Protein AF-A0A3D9KVJ5-F1 (afdb_monomer)

Mean predicted aligned error: 7.61 Å

Solvent-accessible surface area (backbone atoms only — not comparable to full-atom values): 10976 Å² total; per-residue (Å²): 135,59,71,65,32,54,51,33,49,53,52,45,52,52,28,52,53,48,38,63,70,38,53,53,66,67,55,46,45,51,54,27,62,47,35,59,92,56,42,34,63,69,54,30,61,40,62,42,102,84,66,54,34,56,41,64,58,49,71,74,57,56,78,69,59,50,43,63,36,58,59,45,44,59,66,45,65,78,34,44,92,45,43,56,69,70,51,48,50,47,49,51,45,53,50,48,53,53,50,47,49,53,51,48,47,51,59,23,47,79,68,72,60,37,60,38,68,84,76,36,68,69,52,59,60,54,44,59,77,80,43,54,70,68,58,48,52,52,40,71,68,40,64,57,37,29,50,49,54,46,50,53,52,51,51,49,52,44,50,50,47,48,44,63,72,75,40,71,100,81,80,87,87,56,66,70,61,47,50,56,50,51,52,52,51,55,52,52,56,57,59,65,72,73,108

Foldseek 3Di:
DDPLLLVLLVLLLVLLVQLVVLQDPLLCCCQFAAFQVQQALVNQQDQDPVRDRSLVVLVVDDLCSNVSSVVSCVVSVVSVVSYDPLLVLLSVLSSCLSSVSRNQQSVCSVVRNGGHSLPDPVNLVSCVVNDDPVLSCVLSPDRHRSVVSVNVVSSLSSVLVVCCVPPPPPDRDPDVVVVVVVVVVVVVVVVVVVD

Organism: NCBI:txid1122208

Structure (mmCIF, N/CA/C/O backbone):
data_AF-A0A3D9KVJ5-F1
#
_entry.id   AF-A0A3D9KVJ5-F1
#
loop_
_atom_site.group_PDB
_atom_site.id
_atom_site.type_symbol
_atom_site.label_atom_id
_atom_site.label_alt_id
_atom_site.label_comp_id
_atom_site.label_asym_id
_atom_site.label_entity_id
_atom_site.label_seq_id
_atom_site.pdbx_PDB_ins_code
_atom_site.Cartn_x
_atom_site.Cartn_y
_atom_site.Cartn_z
_atom_site.occupancy
_atom_site.B_iso_or_equiv
_atom_site.auth_seq_id
_atom_site.auth_comp_id
_atom_site.auth_asym_id
_atom_site.auth_atom_id
_atom_site.pdbx_PDB_model_num
ATOM 1 N N . MET A 1 1 ? 20.347 -3.454 -22.815 1.00 64.06 1 MET A N 1
ATOM 2 C CA . MET A 1 1 ? 19.604 -2.504 -21.954 1.00 64.06 1 MET A CA 1
ATOM 3 C C . MET A 1 1 ? 20.421 -1.221 -21.828 1.00 64.06 1 MET A C 1
ATOM 5 O O . MET A 1 1 ? 21.631 -1.334 -21.711 1.00 64.06 1 MET A O 1
ATOM 9 N N . SER A 1 2 ? 19.816 -0.027 -21.904 1.00 83.88 2 SER A N 1
ATOM 10 C CA . SER A 1 2 ? 20.554 1.235 -21.706 1.00 83.88 2 SER A CA 1
ATOM 11 C C . SER A 1 2 ? 20.808 1.496 -20.216 1.00 83.88 2 SER A C 1
ATOM 13 O O . SER A 1 2 ? 19.963 1.161 -19.388 1.00 83.88 2 SER A O 1
ATOM 15 N N . ALA A 1 3 ? 21.936 2.129 -19.874 1.00 91.19 3 ALA A N 1
ATOM 16 C CA . ALA A 1 3 ? 22.278 2.473 -18.487 1.00 91.19 3 ALA A CA 1
ATOM 17 C C . ALA A 1 3 ? 21.164 3.279 -17.786 1.00 91.19 3 ALA A C 1
ATOM 19 O O . ALA A 1 3 ? 20.797 2.967 -16.659 1.00 91.19 3 ALA A O 1
ATOM 20 N N . LYS A 1 4 ? 20.530 4.219 -18.507 1.00 93.50 4 LYS A N 1
ATOM 21 C CA . LYS A 1 4 ? 19.392 5.013 -18.006 1.00 93.50 4 LYS A CA 1
ATOM 22 C C . LYS A 1 4 ? 18.173 4.173 -17.614 1.00 93.50 4 LYS A C 1
ATOM 24 O O . LYS A 1 4 ? 17.451 4.538 -16.697 1.00 93.50 4 LYS A O 1
ATOM 29 N N . ARG A 1 5 ? 17.916 3.057 -18.308 1.00 94.00 5 ARG A N 1
ATOM 30 C CA . ARG A 1 5 ? 16.803 2.154 -17.968 1.00 94.00 5 ARG A CA 1
ATOM 31 C C . ARG A 1 5 ? 17.084 1.378 -16.689 1.00 94.00 5 ARG A C 1
ATOM 33 O O . ARG A 1 5 ? 16.178 1.226 -15.880 1.00 94.00 5 ARG A O 1
ATOM 40 N N . LEU A 1 6 ? 18.318 0.911 -16.505 1.00 94.38 6 LEU A N 1
ATOM 41 C CA . LEU A 1 6 ? 18.711 0.226 -15.275 1.00 94.38 6 LEU A CA 1
ATOM 42 C C . LEU A 1 6 ? 18.627 1.172 -14.071 1.00 94.38 6 LEU A C 1
ATOM 44 O O . LEU A 1 6 ? 18.008 0.824 -13.072 1.00 94.38 6 LEU A O 1
ATOM 48 N N . GLU A 1 7 ? 19.157 2.388 -14.213 1.00 95.31 7 GLU A N 1
ATOM 49 C CA . GLU A 1 7 ? 19.063 3.438 -13.195 1.00 95.31 7 GLU A CA 1
ATOM 50 C C . GLU A 1 7 ? 17.603 3.762 -12.850 1.00 95.31 7 GLU A C 1
ATOM 52 O O . GLU A 1 7 ? 17.236 3.801 -11.679 1.00 95.31 7 GLU A O 1
ATOM 57 N N . ALA A 1 8 ? 16.735 3.923 -13.855 1.00 96.88 8 ALA A N 1
ATOM 58 C CA . ALA A 1 8 ? 15.318 4.192 -13.627 1.00 96.88 8 ALA A CA 1
ATOM 59 C C . ALA A 1 8 ? 14.606 3.070 -12.856 1.00 96.88 8 ALA A C 1
ATOM 61 O O . ALA A 1 8 ? 13.786 3.344 -11.979 1.00 96.88 8 ALA A O 1
ATOM 62 N N . ILE A 1 9 ? 14.933 1.813 -13.161 1.00 96.81 9 ILE A N 1
ATOM 63 C CA . ILE A 1 9 ? 14.401 0.644 -12.454 1.00 96.81 9 ILE A CA 1
ATOM 64 C C . ILE A 1 9 ? 14.903 0.603 -11.004 1.00 96.81 9 ILE A C 1
ATOM 66 O O . ILE A 1 9 ? 14.117 0.356 -10.091 1.00 96.81 9 ILE A O 1
ATOM 70 N N . GLU A 1 10 ? 16.187 0.877 -10.778 1.00 96.38 10 GLU A N 1
ATOM 71 C CA . GLU A 1 10 ? 16.775 0.916 -9.438 1.00 96.38 10 GLU A CA 1
ATOM 72 C C . GLU A 1 10 ? 16.138 2.010 -8.570 1.00 96.38 10 GLU A C 1
ATOM 74 O O . GLU A 1 10 ? 15.776 1.761 -7.419 1.00 96.38 10 GLU A O 1
ATOM 79 N N . GLN A 1 11 ? 15.949 3.209 -9.130 1.00 97.69 11 GLN A N 1
ATOM 80 C CA . GLN A 1 11 ? 15.280 4.313 -8.440 1.00 97.69 11 GLN A CA 1
ATOM 81 C C . GLN A 1 11 ? 13.824 3.970 -8.113 1.00 97.69 11 GLN A C 1
ATOM 83 O O . GLN A 1 11 ? 13.369 4.247 -7.005 1.00 97.69 11 GLN A O 1
ATOM 88 N N . LEU A 1 12 ? 13.104 3.314 -9.031 1.00 98.12 12 LEU A N 1
ATOM 89 C CA . LEU A 1 12 ? 11.737 2.855 -8.777 1.00 98.12 12 LEU A CA 1
ATOM 90 C C . LEU A 1 12 ? 11.686 1.865 -7.612 1.00 98.12 12 LEU A C 1
ATOM 92 O O . LEU A 1 12 ? 10.845 2.015 -6.730 1.00 98.12 12 LEU A O 1
ATOM 96 N N . TRP A 1 13 ? 12.598 0.890 -7.565 1.00 98.06 13 TRP A N 1
ATOM 97 C CA . TRP A 1 13 ? 12.641 -0.061 -6.454 1.00 98.06 13 TRP A CA 1
ATOM 98 C C . TRP A 1 13 ? 12.956 0.623 -5.119 1.00 98.06 13 TRP A C 1
ATOM 100 O O . TRP A 1 13 ? 12.284 0.371 -4.120 1.00 98.06 13 TRP A O 1
ATOM 110 N N . LYS A 1 14 ? 13.916 1.556 -5.107 1.00 97.69 14 LYS A N 1
ATOM 111 C CA . LYS A 1 14 ? 14.201 2.392 -3.931 1.00 97.69 14 LYS A CA 1
ATOM 112 C C . LYS A 1 14 ? 12.959 3.157 -3.471 1.00 97.69 14 LYS A C 1
ATOM 114 O O . LYS A 1 14 ? 12.681 3.191 -2.276 1.00 97.69 14 LYS A O 1
ATOM 119 N N . ALA A 1 15 ? 12.183 3.715 -4.40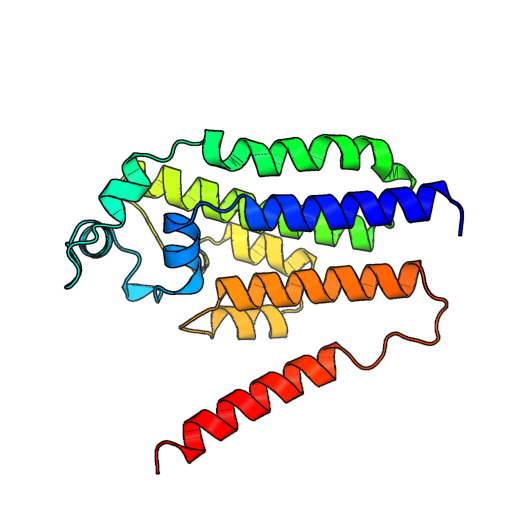1 1.00 97.88 15 ALA A N 1
ATOM 120 C CA . ALA A 1 15 ? 10.933 4.390 -4.072 1.00 97.88 15 ALA A CA 1
ATOM 121 C C . ALA A 1 15 ? 9.902 3.434 -3.447 1.00 97.88 15 ALA A C 1
ATOM 123 O O . ALA A 1 15 ? 9.255 3.825 -2.480 1.00 97.88 15 ALA A O 1
ATOM 124 N N . CYS A 1 16 ? 9.778 2.187 -3.922 1.00 97.94 16 CYS A N 1
ATOM 125 C CA . CYS A 1 16 ? 8.912 1.185 -3.282 1.00 97.94 16 CYS A CA 1
ATOM 126 C C . CYS A 1 16 ? 9.278 0.973 -1.807 1.00 97.94 16 CYS A C 1
ATOM 128 O O . CYS A 1 16 ? 8.399 1.010 -0.948 1.00 97.94 16 CYS A O 1
ATOM 130 N N . LEU A 1 17 ? 10.571 0.807 -1.507 1.00 96.94 17 LEU A N 1
ATOM 131 C CA . LEU A 1 17 ? 11.051 0.599 -0.137 1.00 96.94 17 LEU A CA 1
ATOM 132 C C . LEU A 1 17 ? 10.735 1.799 0.764 1.00 96.94 17 LEU A C 1
ATOM 134 O O . LEU A 1 17 ? 10.179 1.618 1.845 1.00 96.94 17 LEU A O 1
ATOM 138 N N . VAL A 1 18 ? 10.995 3.019 0.283 1.00 96.56 18 VAL A N 1
ATOM 139 C CA . VAL A 1 18 ? 10.671 4.254 1.019 1.00 96.56 18 VAL A CA 1
ATOM 140 C C . VAL A 1 18 ? 9.168 4.366 1.283 1.00 96.56 18 VAL A C 1
ATOM 142 O O . VAL A 1 18 ? 8.761 4.722 2.387 1.00 96.56 18 VAL A O 1
ATOM 145 N N . ILE A 1 19 ? 8.327 4.039 0.298 1.00 96.44 19 ILE A N 1
ATOM 146 C CA . ILE A 1 19 ? 6.868 4.069 0.458 1.00 96.44 19 ILE A CA 1
ATOM 147 C C . ILE A 1 19 ? 6.425 3.064 1.529 1.00 96.44 19 ILE A C 1
ATOM 149 O O . ILE A 1 19 ? 5.648 3.430 2.410 1.00 96.44 19 ILE A O 1
ATOM 153 N N . ARG A 1 20 ? 6.942 1.830 1.514 1.00 96.00 20 ARG A N 1
ATOM 154 C CA . ARG A 1 20 ? 6.635 0.820 2.540 1.00 96.00 20 ARG A CA 1
ATOM 155 C C . ARG A 1 20 ? 7.032 1.273 3.939 1.00 96.00 20 ARG A C 1
ATOM 157 O O . ARG A 1 20 ? 6.258 1.145 4.882 1.00 96.00 20 ARG A O 1
ATOM 164 N N . GLU A 1 21 ? 8.241 1.804 4.067 1.00 95.06 21 GLU A N 1
ATOM 165 C CA . GLU A 1 21 ? 8.811 2.247 5.342 1.00 95.06 21 GLU A CA 1
ATOM 166 C C . GLU A 1 21 ? 8.152 3.528 5.868 1.00 95.06 21 GLU A C 1
ATOM 168 O O . GLU A 1 21 ? 8.251 3.830 7.054 1.00 95.06 21 GLU A O 1
ATOM 173 N N . SER A 1 22 ? 7.429 4.257 5.014 1.00 94.69 22 SER A N 1
ATOM 174 C CA . SER A 1 22 ? 6.678 5.448 5.415 1.00 94.69 22 SER A CA 1
ATOM 175 C C . SER A 1 22 ? 5.357 5.154 6.132 1.00 94.69 22 SER A C 1
ATOM 177 O O . SER A 1 22 ? 4.743 6.085 6.651 1.00 94.69 22 SER A O 1
ATOM 179 N N . ILE A 1 23 ? 4.900 3.894 6.174 1.00 95.38 23 ILE A N 1
ATOM 180 C CA . ILE A 1 23 ? 3.655 3.527 6.860 1.00 95.38 23 ILE A CA 1
ATOM 181 C C . ILE A 1 23 ? 3.843 3.737 8.371 1.00 95.38 23 ILE A C 1
ATOM 183 O O . ILE A 1 23 ? 4.656 3.038 8.982 1.00 95.38 23 ILE A O 1
ATOM 187 N N . PRO A 1 24 ? 3.073 4.634 9.019 1.00 95.06 24 PRO A N 1
ATOM 188 C CA . PRO A 1 24 ? 3.202 4.850 10.454 1.00 95.06 24 PRO A CA 1
ATOM 189 C C . PRO A 1 24 ? 2.919 3.569 11.241 1.00 95.06 24 PRO A C 1
ATOM 191 O O . PRO A 1 24 ? 1.945 2.870 10.960 1.00 95.06 24 PRO A O 1
ATOM 194 N N . THR A 1 25 ? 3.719 3.286 12.270 1.00 93.12 25 THR A N 1
ATOM 195 C CA . THR A 1 25 ? 3.605 2.057 13.075 1.00 93.12 25 THR A CA 1
ATOM 196 C C . THR A 1 25 ? 2.181 1.756 13.568 1.00 93.12 25 THR A C 1
ATOM 198 O O . THR A 1 25 ? 1.749 0.616 13.390 1.00 93.12 25 THR A O 1
ATOM 201 N N . PRO A 1 26 ? 1.403 2.718 14.117 1.00 92.81 26 PRO A N 1
ATOM 202 C CA . PRO A 1 26 ? 0.029 2.442 14.549 1.00 92.81 26 PRO A CA 1
ATOM 203 C C . PRO A 1 26 ? -0.865 1.970 13.397 1.00 92.81 26 PRO A C 1
ATOM 205 O O . PRO A 1 26 ? -1.656 1.048 13.561 1.00 92.81 26 PRO A O 1
ATOM 208 N N . ILE A 1 27 ? -0.694 2.557 12.211 1.00 94.69 27 ILE A N 1
ATOM 209 C CA . ILE A 1 27 ? -1.453 2.199 11.011 1.00 94.69 27 ILE A CA 1
ATOM 210 C C . ILE A 1 27 ? -1.003 0.841 10.481 1.00 94.69 27 ILE A C 1
ATOM 212 O O . ILE A 1 27 ? -1.845 0.010 10.165 1.00 94.69 27 ILE A O 1
ATOM 216 N N . SER A 1 28 ? 0.305 0.579 10.443 1.00 94.38 28 SER A N 1
ATOM 217 C CA . SER A 1 28 ? 0.838 -0.733 10.063 1.00 94.38 28 SER A CA 1
ATOM 218 C C . SER A 1 28 ? 0.237 -1.842 10.929 1.00 94.38 28 SER A C 1
ATOM 220 O O . SER A 1 28 ? -0.259 -2.834 10.399 1.00 94.38 28 SER A O 1
ATOM 222 N N . MET A 1 29 ? 0.170 -1.646 12.250 1.00 91.69 29 MET A N 1
ATOM 223 C CA . MET A 1 29 ? -0.457 -2.606 13.165 1.00 91.69 29 MET A CA 1
ATOM 224 C C . MET A 1 29 ? -1.948 -2.808 12.870 1.00 91.69 29 MET A C 1
ATOM 226 O O . MET A 1 29 ? -2.407 -3.947 12.841 1.00 91.69 29 MET A O 1
ATOM 230 N N . ILE A 1 30 ? -2.697 -1.736 12.603 1.00 92.81 30 ILE A N 1
ATOM 231 C CA . ILE A 1 30 ? -4.126 -1.829 12.264 1.00 92.81 30 ILE A CA 1
ATOM 232 C C . ILE A 1 30 ? -4.340 -2.582 10.950 1.00 92.81 30 ILE A C 1
ATOM 234 O O . ILE A 1 30 ? -5.208 -3.442 10.879 1.00 92.81 30 ILE A O 1
ATOM 238 N N . LEU A 1 31 ? -3.550 -2.284 9.919 1.00 93.88 31 LEU A N 1
ATOM 239 C CA . LEU A 1 31 ? -3.722 -2.877 8.593 1.00 93.88 31 LEU A CA 1
ATOM 240 C C . LEU A 1 31 ? -3.258 -4.338 8.527 1.00 93.88 31 LEU A C 1
ATOM 242 O O . LEU A 1 31 ? -3.804 -5.120 7.751 1.00 93.88 31 LEU A O 1
ATOM 246 N N . THR A 1 32 ? -2.228 -4.705 9.295 1.00 92.00 32 THR A N 1
ATOM 247 C CA . THR A 1 32 ? -1.586 -6.026 9.191 1.00 92.00 32 THR A CA 1
ATOM 248 C C . THR A 1 32 ? -2.003 -6.995 10.292 1.00 92.00 32 THR A C 1
ATOM 250 O O . THR A 1 32 ? -2.151 -8.183 10.019 1.00 92.00 32 THR A O 1
ATOM 253 N N . ILE A 1 33 ? -2.204 -6.523 11.524 1.00 89.19 33 ILE A N 1
ATOM 254 C CA . ILE A 1 33 ? -2.407 -7.399 12.686 1.00 89.19 33 ILE A CA 1
ATOM 255 C C . ILE A 1 33 ? -3.883 -7.513 13.045 1.00 89.19 33 ILE A C 1
ATOM 257 O O . ILE A 1 33 ? -4.329 -8.609 13.381 1.00 89.19 33 ILE A O 1
ATOM 261 N N . LEU A 1 34 ? -4.632 -6.406 13.017 1.00 89.19 34 LEU A N 1
ATOM 262 C CA . LEU A 1 34 ? -6.025 -6.420 13.455 1.00 89.19 34 LEU A CA 1
ATOM 263 C C . LEU A 1 34 ? -6.920 -7.092 12.405 1.00 89.19 34 LEU A C 1
ATOM 265 O O . LEU A 1 34 ? -6.940 -6.647 11.256 1.00 89.19 34 LEU A O 1
ATOM 269 N N . PRO A 1 35 ? -7.696 -8.119 12.794 1.00 89.06 35 PRO A N 1
ATOM 270 C CA . PRO A 1 35 ? -8.784 -8.606 11.964 1.00 89.06 35 PRO A CA 1
ATOM 271 C C . PRO A 1 35 ? -9.809 -7.513 11.687 1.00 89.06 35 PRO A C 1
ATOM 273 O O . PRO A 1 35 ? -9.958 -6.558 12.456 1.00 89.06 35 PRO A O 1
ATOM 276 N N . GLU A 1 36 ? -10.550 -7.697 10.603 1.00 90.00 36 GLU A N 1
ATOM 277 C CA . GLU A 1 36 ? -11.550 -6.752 10.121 1.00 90.00 36 GLU A CA 1
ATOM 278 C C . GLU A 1 36 ? -12.562 -6.344 11.199 1.00 90.00 36 GLU A C 1
ATOM 280 O O . GLU A 1 36 ? -12.835 -5.154 11.366 1.00 90.00 36 GLU A O 1
ATOM 285 N N . GLU A 1 37 ? -13.056 -7.304 11.978 1.00 88.94 37 GLU A N 1
ATOM 286 C CA . GLU A 1 37 ? -14.046 -7.091 13.034 1.00 88.94 37 GLU A CA 1
ATOM 287 C C . GLU A 1 37 ? -13.546 -6.214 14.195 1.00 88.94 37 GLU A C 1
ATOM 289 O O . GLU A 1 37 ? -14.350 -5.645 14.935 1.00 88.94 37 GLU A O 1
ATOM 294 N N . TYR A 1 38 ? -12.226 -6.063 14.344 1.00 89.81 38 TYR A N 1
ATOM 295 C CA . TYR A 1 38 ? -11.609 -5.241 15.386 1.00 89.81 38 TYR A CA 1
ATOM 296 C C . TYR A 1 38 ? -11.242 -3.833 14.903 1.00 89.81 38 TYR A C 1
ATOM 298 O O . TYR A 1 38 ? -10.859 -2.988 15.713 1.00 89.81 38 TYR A O 1
ATOM 306 N N . VAL A 1 39 ? -11.377 -3.528 13.609 1.00 91.38 39 VAL A N 1
ATOM 307 C CA . VAL A 1 39 ? -11.140 -2.173 13.087 1.00 91.38 39 VAL A CA 1
ATOM 308 C C . VAL A 1 39 ? -12.405 -1.329 13.249 1.00 91.38 39 VAL A C 1
ATOM 310 O O . VAL A 1 39 ? -13.097 -1.005 12.288 1.00 91.38 39 VAL A O 1
ATOM 313 N N . THR A 1 40 ? -12.710 -0.984 14.502 1.00 92.38 40 THR A N 1
ATOM 314 C CA . THR A 1 40 ? -13.868 -0.170 14.901 1.00 92.38 40 THR A CA 1
ATOM 315 C C . THR A 1 40 ? -13.453 0.952 15.851 1.00 92.38 40 THR A C 1
ATOM 317 O O . THR A 1 40 ? -12.429 0.859 16.529 1.00 92.38 40 THR A O 1
ATOM 320 N N . MET A 1 41 ? -14.253 2.021 15.933 1.00 91.75 41 MET A N 1
ATOM 321 C CA . MET A 1 41 ? -13.972 3.134 16.852 1.00 91.75 41 MET A CA 1
ATOM 322 C C . MET A 1 41 ? -13.910 2.684 18.312 1.00 91.75 41 MET A C 1
ATOM 324 O O . MET A 1 41 ? -13.003 3.101 19.032 1.00 91.75 41 MET A O 1
ATOM 328 N N . ASP A 1 42 ? -14.831 1.821 18.737 1.00 89.94 42 ASP A N 1
ATOM 329 C CA . ASP A 1 42 ? -14.896 1.347 20.120 1.00 89.94 42 ASP A CA 1
ATOM 330 C C . ASP A 1 42 ? -13.646 0.549 20.486 1.00 89.94 42 ASP A C 1
ATOM 332 O O . ASP A 1 42 ? -13.015 0.811 21.511 1.00 89.94 42 ASP A O 1
ATOM 336 N N . TYR A 1 43 ? -13.233 -0.379 19.620 1.00 90.31 43 TYR A N 1
ATOM 337 C CA . TYR A 1 43 ? -12.045 -1.186 19.869 1.00 90.31 43 TYR A CA 1
ATOM 338 C C . TYR A 1 43 ? -10.770 -0.338 19.876 1.00 90.31 43 TYR A C 1
ATOM 340 O O . TYR A 1 43 ? -9.958 -0.457 20.790 1.00 90.31 43 TYR A O 1
ATOM 348 N N . LEU A 1 44 ? -10.597 0.558 18.896 1.00 90.75 44 LEU A N 1
ATOM 349 C CA . LEU A 1 44 ? -9.382 1.372 18.788 1.00 90.75 44 LEU A CA 1
ATOM 350 C C . LEU A 1 44 ? -9.220 2.369 19.945 1.00 90.75 44 LEU A C 1
ATOM 352 O O . LEU A 1 44 ? -8.086 2.708 20.290 1.00 90.75 44 LEU A O 1
ATOM 356 N N . ASN A 1 45 ? -10.323 2.821 20.549 1.00 90.50 45 ASN A N 1
ATOM 357 C CA . ASN A 1 45 ? -10.314 3.726 21.703 1.00 90.50 45 ASN A CA 1
ATOM 358 C C . ASN A 1 45 ? -10.346 3.008 23.057 1.00 90.50 45 ASN A C 1
ATOM 360 O O . ASN A 1 45 ? -10.204 3.657 24.093 1.00 90.50 45 ASN A O 1
ATOM 364 N N . THR A 1 46 ? -10.511 1.685 23.073 1.00 87.81 46 THR A N 1
ATOM 365 C CA . THR A 1 46 ? -10.457 0.906 24.309 1.00 87.81 46 THR A CA 1
ATOM 366 C C . THR A 1 46 ? -9.003 0.526 24.609 1.00 87.81 46 THR A C 1
ATOM 368 O O . THR A 1 46 ? -8.335 -0.055 23.749 1.00 87.81 46 THR A O 1
ATOM 371 N N . PRO A 1 47 ? -8.482 0.809 25.817 1.00 81.25 47 PRO A N 1
ATOM 372 C CA . PRO A 1 47 ? -7.145 0.374 26.198 1.00 81.25 47 PRO A CA 1
ATOM 373 C C . PRO A 1 47 ? -7.039 -1.150 26.126 1.00 81.25 47 PRO A C 1
ATOM 375 O O . PRO A 1 47 ? -7.833 -1.869 26.736 1.00 81.25 47 PRO A O 1
ATOM 378 N N . ASN A 1 48 ? -6.038 -1.663 25.412 1.00 75.31 48 ASN A N 1
ATOM 379 C CA . ASN A 1 48 ? -5.749 -3.095 25.447 1.00 75.31 48 ASN A CA 1
ATOM 380 C C . ASN A 1 48 ? -5.148 -3.502 26.818 1.00 75.31 48 ASN A C 1
ATOM 382 O O . ASN A 1 48 ? -4.798 -2.632 27.618 1.00 75.31 48 ASN A O 1
ATOM 386 N N . PRO A 1 49 ? -4.949 -4.803 27.118 1.00 72.25 49 PRO A N 1
ATOM 387 C CA . PRO A 1 49 ? -4.376 -5.246 28.399 1.00 72.25 49 PRO A CA 1
ATOM 388 C C . PRO A 1 49 ? -2.977 -4.691 28.729 1.00 72.25 49 PRO A C 1
ATOM 390 O O . PRO A 1 49 ? -2.527 -4.800 29.865 1.00 72.25 49 PRO A O 1
ATOM 393 N N . LYS A 1 50 ? -2.276 -4.107 27.749 1.00 63.78 50 LYS A N 1
ATOM 394 C CA . LYS A 1 50 ? -0.988 -3.416 27.923 1.00 63.78 50 LYS A CA 1
ATOM 395 C C . LYS A 1 50 ? -1.142 -1.893 28.061 1.00 63.78 50 LYS A C 1
ATOM 397 O O . LYS A 1 50 ? -0.140 -1.186 28.051 1.00 63.78 50 LYS A O 1
ATOM 402 N N . GLY A 1 51 ? -2.371 -1.388 28.157 1.00 61.88 51 GLY A N 1
ATOM 403 C CA . GLY A 1 51 ? -2.692 0.035 28.254 1.00 61.88 51 GLY A CA 1
ATOM 404 C C . GLY A 1 51 ? -2.476 0.823 26.959 1.00 61.88 51 GLY A C 1
ATOM 405 O O . GLY A 1 51 ? -2.448 2.049 27.004 1.00 61.88 51 GLY A O 1
ATOM 406 N N . ILE A 1 52 ? -2.292 0.153 25.814 1.00 70.94 52 ILE A N 1
ATOM 407 C CA . ILE A 1 52 ? -2.124 0.833 24.525 1.00 70.94 52 ILE A CA 1
ATOM 408 C C . ILE A 1 52 ? -3.507 1.148 23.962 1.00 70.94 52 ILE A C 1
ATOM 410 O O . ILE A 1 52 ? -4.319 0.247 23.750 1.00 70.94 52 ILE A O 1
ATOM 414 N N . GLU A 1 53 ? -3.730 2.426 23.680 1.00 81.38 53 GLU A N 1
ATOM 415 C CA . GLU A 1 53 ? -4.896 2.935 22.965 1.00 81.38 53 GLU A CA 1
ATOM 416 C C . GLU A 1 53 ? -4.452 3.339 21.557 1.00 81.38 53 GLU A C 1
ATOM 418 O O . GLU A 1 53 ? -3.864 4.406 21.362 1.00 81.38 53 GLU A O 1
ATOM 423 N N . PHE A 1 54 ? -4.713 2.484 20.564 1.00 85.19 54 PHE A N 1
ATOM 424 C CA . PHE A 1 54 ? -4.363 2.772 19.169 1.00 85.19 54 PHE A CA 1
ATOM 425 C C . PHE A 1 54 ? -4.952 4.105 18.700 1.00 85.19 54 PHE A C 1
ATOM 427 O O . PHE A 1 54 ? -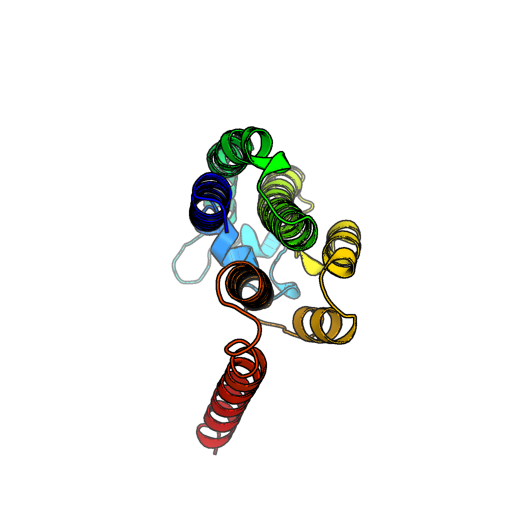4.287 4.849 17.985 1.00 85.19 54 PHE A O 1
ATOM 434 N N . GLY A 1 55 ? -6.155 4.442 19.166 1.00 86.31 55 GLY A N 1
ATOM 435 C CA . GLY A 1 55 ? -6.817 5.705 18.880 1.00 86.31 55 GLY A CA 1
ATOM 436 C C . GLY A 1 55 ? -6.027 6.939 19.329 1.00 86.31 55 GLY A C 1
ATOM 437 O O . GLY A 1 55 ? -5.932 7.920 18.585 1.00 86.31 55 GLY A O 1
ATOM 438 N N . LYS A 1 56 ? -5.368 6.890 20.496 1.00 89.12 56 LYS A N 1
ATOM 439 C CA . LYS A 1 56 ? -4.490 7.984 20.944 1.00 89.12 56 LYS A CA 1
ATOM 440 C C . LYS A 1 56 ? -3.294 8.153 20.019 1.00 89.12 56 LYS A C 1
ATOM 442 O O . LYS A 1 56 ? -2.951 9.282 19.689 1.00 89.12 56 LYS A O 1
ATOM 447 N N . GLU A 1 57 ? -2.675 7.067 19.568 1.00 91.12 57 GLU A N 1
ATOM 448 C CA . GLU A 1 57 ? -1.557 7.163 18.623 1.00 91.12 57 GLU A CA 1
ATOM 449 C C . GLU A 1 57 ? -2.012 7.636 17.237 1.00 91.12 57 GLU A C 1
ATOM 451 O O . GLU A 1 57 ? -1.350 8.482 16.643 1.00 91.12 57 GLU A O 1
ATOM 456 N N . LEU A 1 58 ? -3.170 7.174 16.755 1.00 91.00 58 LEU A N 1
ATOM 457 C CA . LEU A 1 58 ? -3.767 7.652 15.506 1.00 91.00 58 LEU A CA 1
ATOM 458 C C . LEU A 1 58 ? -4.072 9.151 15.543 1.00 91.00 58 LEU A C 1
ATOM 460 O O . LEU A 1 58 ? -3.799 9.838 14.568 1.00 91.00 58 LEU A O 1
ATOM 464 N N . SER A 1 59 ? -4.576 9.674 16.665 1.00 91.44 59 SER A N 1
ATOM 465 C CA . SER A 1 59 ? -4.889 11.106 16.810 1.00 91.44 59 SER A CA 1
ATOM 466 C C . SER A 1 59 ? -3.672 12.036 16.730 1.00 91.44 59 SER A C 1
ATOM 468 O O . SER A 1 59 ? -3.833 13.240 16.551 1.00 91.44 59 SER A O 1
ATOM 470 N N . LYS A 1 60 ? -2.453 11.494 16.862 1.00 93.06 60 LYS A N 1
ATOM 471 C CA . LYS A 1 60 ? -1.200 12.246 16.686 1.00 93.06 60 LYS A CA 1
ATOM 472 C C . LYS A 1 60 ? -0.752 12.300 15.228 1.00 93.06 60 LYS A C 1
ATOM 474 O O . LYS A 1 60 ? 0.150 13.070 14.906 1.00 93.06 60 LYS A O 1
ATOM 479 N N . LEU A 1 61 ? -1.315 11.447 14.375 1.00 93.69 61 LEU A N 1
ATOM 480 C CA . LEU A 1 61 ? -0.989 11.400 12.960 1.00 93.69 61 LEU A CA 1
ATOM 481 C C . LEU A 1 61 ? -1.837 12.425 12.222 1.00 93.69 61 LEU A C 1
ATOM 483 O O . LEU A 1 61 ? -3.041 12.519 12.431 1.00 93.69 61 LEU A O 1
ATOM 487 N N . ASP A 1 62 ? -1.202 13.157 11.317 1.00 91.06 62 ASP A N 1
ATOM 488 C CA . ASP A 1 62 ? -1.895 13.990 10.348 1.00 91.06 62 ASP A CA 1
ATOM 489 C C . ASP A 1 62 ? -1.711 13.422 8.936 1.00 91.06 62 ASP A C 1
ATOM 491 O O . ASP A 1 62 ? -0.904 12.518 8.684 1.00 91.06 62 ASP A O 1
ATOM 495 N N . ILE A 1 63 ? -2.434 13.997 7.979 1.00 84.88 63 ILE A N 1
ATOM 496 C CA . ILE A 1 63 ? -2.294 13.667 6.559 1.00 84.88 63 ILE A CA 1
ATOM 497 C C . ILE A 1 63 ? -0.853 13.807 6.039 1.00 84.88 63 ILE A C 1
ATOM 499 O O . ILE A 1 63 ? -0.464 13.115 5.103 1.00 84.88 63 ILE A O 1
ATOM 503 N N . ARG A 1 64 ? -0.014 14.660 6.635 1.00 88.38 64 ARG A N 1
ATOM 504 C CA . ARG A 1 64 ? 1.382 14.834 6.212 1.00 88.38 64 ARG A CA 1
ATOM 505 C C . ARG A 1 64 ? 2.227 13.608 6.538 1.00 88.38 64 ARG A C 1
ATOM 507 O O . ARG A 1 64 ? 3.307 13.485 5.962 1.00 88.38 64 ARG A O 1
ATOM 514 N N . SER A 1 65 ? 1.722 12.669 7.337 1.00 83.50 65 SER A N 1
ATOM 515 C CA . SER A 1 65 ? 2.323 11.345 7.529 1.00 83.50 65 SER A CA 1
ATOM 516 C C . SER A 1 65 ? 2.490 10.574 6.211 1.00 83.50 65 SER A C 1
ATOM 518 O O . SER A 1 65 ? 3.399 9.759 6.115 1.00 83.50 65 SER A O 1
ATOM 520 N N . VAL A 1 66 ? 1.691 10.857 5.164 1.00 87.00 66 VAL A N 1
ATOM 521 C CA . VAL A 1 66 ? 1.894 10.255 3.825 1.00 87.00 66 VAL A CA 1
ATO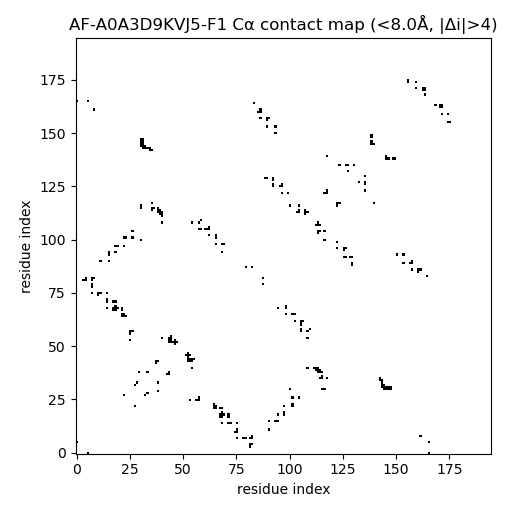M 522 C C . VAL A 1 66 ? 2.908 11.001 2.950 1.00 87.00 66 VAL A C 1
ATOM 524 O O . VAL A 1 66 ? 3.228 10.538 1.856 1.00 87.00 66 VAL A O 1
ATOM 527 N N . SER A 1 67 ? 3.428 12.152 3.388 1.00 89.19 67 SER A N 1
ATOM 528 C CA . SER A 1 67 ? 4.316 12.979 2.556 1.00 89.19 67 SER A CA 1
ATOM 529 C C . SER A 1 67 ? 5.570 12.236 2.094 1.00 89.19 67 SER A C 1
ATOM 531 O O . SER A 1 67 ? 5.876 12.342 0.911 1.00 89.19 67 SER A O 1
ATOM 533 N N . PRO A 1 68 ? 6.274 11.443 2.931 1.00 91.12 68 PRO A N 1
ATOM 534 C CA . PRO A 1 68 ? 7.454 10.712 2.469 1.00 91.12 68 PRO A CA 1
ATOM 535 C C . PRO A 1 68 ? 7.148 9.774 1.292 1.00 91.12 68 PRO A C 1
ATOM 537 O O . PRO A 1 68 ? 7.913 9.741 0.329 1.00 91.12 68 PRO A O 1
ATOM 540 N N . ALA A 1 69 ? 5.996 9.088 1.315 1.00 89.56 69 ALA A N 1
ATOM 541 C CA . ALA A 1 69 ? 5.546 8.262 0.196 1.00 89.56 69 ALA A CA 1
ATOM 542 C C . ALA A 1 69 ? 5.312 9.093 -1.072 1.00 89.56 69 ALA A C 1
ATOM 544 O O . ALA A 1 69 ? 5.753 8.710 -2.151 1.00 89.56 69 ALA A O 1
ATOM 545 N N . LEU A 1 70 ? 4.638 10.242 -0.954 1.00 91.12 70 LEU A N 1
ATOM 546 C CA . LEU A 1 70 ? 4.360 11.121 -2.093 1.00 91.12 70 LEU A CA 1
ATOM 547 C C . LEU A 1 70 ? 5.640 11.738 -2.670 1.00 91.12 70 LEU A C 1
ATOM 549 O O . LEU A 1 70 ? 5.811 11.771 -3.888 1.00 91.12 70 LEU A O 1
ATOM 553 N N . GLU A 1 71 ? 6.564 12.183 -1.821 1.00 94.06 71 GLU A N 1
ATOM 554 C CA . GLU A 1 71 ? 7.850 12.743 -2.241 1.00 94.06 71 GLU A CA 1
ATOM 555 C C . GLU A 1 71 ? 8.711 11.705 -2.971 1.00 94.06 71 GLU A C 1
ATOM 557 O O . GLU A 1 71 ? 9.321 12.032 -3.990 1.00 94.06 71 GLU A O 1
ATOM 562 N N . ALA A 1 72 ? 8.681 10.439 -2.538 1.00 93.31 72 ALA A N 1
ATOM 563 C CA . ALA A 1 72 ? 9.383 9.344 -3.208 1.00 93.31 72 ALA A CA 1
ATOM 564 C C . ALA A 1 72 ? 8.910 9.108 -4.656 1.00 93.31 72 ALA A C 1
ATOM 566 O O . ALA A 1 72 ? 9.655 8.552 -5.462 1.00 93.31 72 ALA A O 1
ATOM 567 N N . THR A 1 73 ? 7.700 9.553 -5.020 1.00 92.81 73 THR A N 1
ATOM 568 C CA . THR A 1 73 ? 7.172 9.401 -6.388 1.00 92.81 73 THR A CA 1
ATOM 569 C C . THR A 1 73 ? 7.711 10.436 -7.368 1.00 92.81 73 THR A C 1
ATOM 571 O O . THR A 1 73 ? 7.822 10.148 -8.560 1.00 92.81 73 THR A O 1
ATOM 574 N N . LYS A 1 74 ? 8.092 11.631 -6.896 1.00 94.44 74 LYS A N 1
ATOM 575 C CA . LYS A 1 74 ? 8.457 12.753 -7.776 1.00 94.44 74 LYS A CA 1
ATOM 576 C C . LYS A 1 74 ? 9.647 12.446 -8.695 1.00 94.44 74 LYS A C 1
ATOM 578 O O . LYS A 1 74 ? 9.540 12.745 -9.886 1.00 94.44 74 LYS A O 1
ATOM 583 N N . PRO A 1 75 ? 10.751 11.830 -8.222 1.00 94.94 75 PRO A N 1
ATOM 584 C CA . PRO A 1 75 ? 11.858 11.460 -9.104 1.00 94.94 75 PRO A CA 1
ATOM 585 C C . PRO A 1 75 ? 11.457 10.409 -10.148 1.00 94.94 75 PRO A C 1
ATOM 587 O O . PRO A 1 75 ? 11.957 10.427 -11.270 1.00 94.94 75 PRO A O 1
ATOM 590 N N . ILE A 1 76 ? 10.524 9.513 -9.811 1.00 97.38 76 ILE A N 1
ATOM 591 C CA . ILE A 1 76 ? 10.097 8.422 -10.697 1.00 97.38 76 ILE A CA 1
ATOM 592 C C . ILE A 1 76 ? 9.318 8.949 -11.899 1.00 97.38 76 ILE A C 1
ATOM 594 O O . ILE A 1 76 ? 9.501 8.454 -13.011 1.00 97.38 76 ILE A O 1
ATOM 598 N N . GLU A 1 77 ? 8.514 9.998 -11.716 1.00 96.19 77 GLU A N 1
ATOM 599 C CA . GLU A 1 77 ? 7.788 10.630 -12.823 1.00 96.19 77 GLU A CA 1
ATOM 600 C C . GLU A 1 77 ? 8.743 11.203 -13.886 1.00 96.19 77 GLU A C 1
ATOM 602 O O . GLU A 1 77 ? 8.480 11.096 -15.084 1.00 96.19 77 GLU A O 1
ATOM 607 N N . GLN A 1 78 ? 9.906 11.724 -13.477 1.00 96.38 78 GLN A N 1
ATOM 608 C CA . GLN A 1 78 ? 10.937 12.215 -14.405 1.00 96.38 78 GLN A CA 1
ATOM 609 C C . GLN A 1 78 ? 11.620 11.078 -15.180 1.00 96.38 78 GLN A C 1
ATOM 611 O O . GLN A 1 78 ? 12.107 11.272 -16.295 1.00 96.38 78 GLN A O 1
ATOM 616 N N . LEU A 1 79 ? 11.636 9.877 -14.603 1.00 97.19 79 LEU A N 1
ATOM 617 C CA . LEU A 1 79 ? 12.249 8.681 -15.176 1.00 97.19 79 LEU A CA 1
ATOM 618 C C . LEU A 1 79 ? 11.253 7.839 -15.986 1.00 97.19 79 LEU A C 1
ATOM 620 O O . LEU A 1 79 ? 11.656 6.856 -16.611 1.00 97.19 79 LEU A O 1
ATOM 624 N N . ARG A 1 80 ? 9.973 8.242 -16.046 1.00 95.81 80 ARG A N 1
ATOM 625 C CA . ARG A 1 80 ? 8.886 7.512 -16.717 1.00 95.81 80 ARG A CA 1
ATOM 626 C C . ARG A 1 80 ? 9.221 7.004 -18.127 1.00 95.81 80 ARG A C 1
ATOM 628 O O . ARG A 1 80 ? 8.868 5.851 -18.393 1.00 95.81 80 ARG A O 1
ATOM 635 N N . PRO A 1 81 ? 9.898 7.768 -19.015 1.00 97.06 81 PRO A N 1
ATOM 636 C 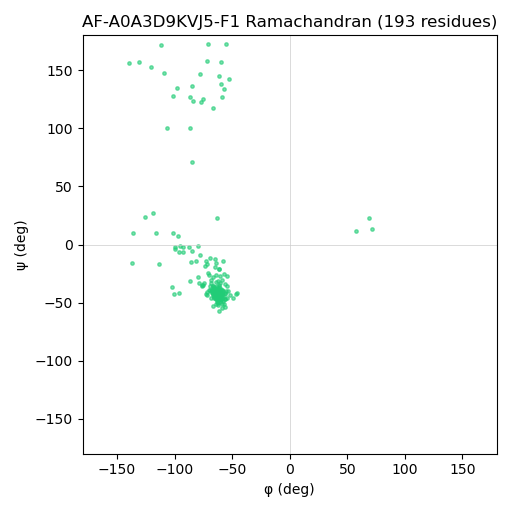CA . PRO A 1 81 ? 10.244 7.296 -20.361 1.00 97.06 81 PRO A CA 1
ATOM 637 C C . PRO A 1 81 ? 11.167 6.070 -20.388 1.00 97.06 81 PRO A C 1
ATOM 639 O O . PRO A 1 81 ? 11.231 5.366 -21.393 1.00 97.06 81 PRO A O 1
ATOM 642 N N . PHE A 1 82 ? 11.896 5.817 -19.300 1.00 97.06 82 PHE A N 1
ATOM 643 C CA . PHE A 1 82 ? 12.843 4.711 -19.182 1.00 97.06 82 PHE A CA 1
ATOM 644 C C . PHE A 1 82 ? 12.267 3.510 -18.423 1.00 97.06 82 PHE A C 1
ATOM 646 O O . PHE A 1 82 ? 12.927 2.474 -18.343 1.00 97.06 82 PHE A O 1
ATOM 653 N N . ILE A 1 83 ? 11.045 3.623 -17.895 1.00 96.75 83 ILE A N 1
ATOM 654 C CA . ILE A 1 83 ? 10.395 2.588 -17.089 1.00 96.75 83 ILE A CA 1
ATOM 655 C C . ILE A 1 83 ? 9.383 1.827 -17.963 1.00 96.75 83 ILE A C 1
ATOM 657 O O . ILE A 1 83 ? 8.525 2.454 -18.592 1.00 96.75 83 ILE A O 1
ATOM 661 N N . PRO A 1 84 ? 9.437 0.483 -18.007 1.00 96.06 84 PRO A N 1
ATOM 662 C CA . PRO A 1 84 ? 8.421 -0.337 -18.666 1.00 96.06 84 PRO A CA 1
ATOM 663 C C . PRO A 1 84 ? 7.007 -0.012 -18.174 1.00 96.06 84 PRO A C 1
ATOM 665 O O . PRO A 1 84 ? 6.796 0.276 -16.997 1.00 96.06 84 PRO A O 1
ATOM 668 N N . THR A 1 85 ? 6.021 -0.039 -19.071 1.00 96.44 85 THR A N 1
ATOM 669 C CA . THR A 1 85 ? 4.643 0.325 -18.712 1.00 96.44 85 THR A CA 1
ATOM 670 C C . THR A 1 85 ? 4.042 -0.611 -17.671 1.00 96.44 85 THR A C 1
ATOM 672 O O . THR A 1 85 ? 3.407 -0.124 -16.746 1.00 96.44 85 THR A O 1
ATOM 675 N N . ASP A 1 86 ? 4.277 -1.918 -17.774 1.00 96.75 86 ASP A N 1
ATOM 676 C CA . ASP A 1 86 ? 3.817 -2.903 -16.792 1.00 96.75 86 ASP A CA 1
ATOM 677 C C . ASP A 1 86 ? 4.431 -2.655 -15.405 1.00 96.75 86 ASP A C 1
ATOM 679 O O . ASP A 1 86 ? 3.704 -2.613 -14.411 1.00 96.75 86 ASP A O 1
ATOM 683 N N . LEU A 1 87 ? 5.741 -2.389 -15.347 1.00 97.62 87 LEU A N 1
ATOM 684 C CA . LEU A 1 87 ? 6.436 -2.052 -14.102 1.00 97.62 87 LEU A CA 1
ATOM 685 C C . LEU A 1 87 ? 5.889 -0.769 -13.469 1.00 97.62 87 LEU A C 1
ATOM 687 O O . LEU A 1 87 ? 5.644 -0.715 -12.266 1.00 97.62 87 LEU A O 1
ATOM 691 N N . TYR A 1 88 ? 5.682 0.268 -14.280 1.00 98.12 88 TYR A N 1
ATOM 692 C CA . TYR A 1 88 ? 5.152 1.534 -13.789 1.00 98.12 88 TYR A CA 1
ATOM 693 C C . TYR A 1 88 ? 3.709 1.392 -13.288 1.00 98.12 88 TYR A C 1
ATOM 695 O O . TYR A 1 88 ? 3.371 1.959 -12.253 1.00 98.12 88 TYR A O 1
ATOM 703 N N . THR A 1 89 ? 2.865 0.605 -13.962 1.00 98.00 89 THR A N 1
ATOM 704 C CA . THR A 1 89 ? 1.501 0.322 -13.492 1.00 98.00 89 THR A CA 1
ATOM 705 C C . THR A 1 89 ? 1.520 -0.391 -12.140 1.00 98.00 89 THR A C 1
ATOM 707 O O . THR A 1 89 ? 0.836 0.052 -11.222 1.00 98.00 89 THR A O 1
ATOM 710 N N . LEU A 1 90 ? 2.354 -1.428 -11.976 1.00 98.38 90 LEU A N 1
ATOM 711 C CA . LEU A 1 90 ? 2.542 -2.108 -10.687 1.00 98.38 90 LEU A CA 1
ATOM 712 C C . LEU A 1 90 ? 2.968 -1.127 -9.588 1.00 98.38 90 LEU A C 1
ATOM 714 O O . LEU A 1 90 ? 2.369 -1.104 -8.515 1.00 98.38 90 LEU A O 1
ATOM 718 N N . TYR A 1 91 ? 3.950 -0.273 -9.880 1.00 98.12 91 TYR A N 1
ATOM 719 C CA . TYR A 1 91 ? 4.436 0.754 -8.961 1.00 98.12 91 TYR A CA 1
ATOM 720 C C . TYR A 1 91 ? 3.356 1.769 -8.555 1.00 98.12 91 TYR A C 1
ATOM 722 O O . TYR A 1 91 ? 3.215 2.093 -7.371 1.00 98.12 91 TYR A O 1
ATOM 730 N N . LYS A 1 92 ? 2.562 2.275 -9.507 1.00 97.75 92 LYS A N 1
ATOM 731 C CA . LYS A 1 92 ? 1.490 3.237 -9.207 1.00 97.75 92 LYS A CA 1
ATOM 732 C C . LYS A 1 92 ? 0.368 2.598 -8.404 1.00 97.75 92 LYS A C 1
ATOM 734 O O . LYS A 1 92 ? -0.115 3.236 -7.471 1.00 97.75 92 LYS A O 1
ATOM 739 N N . THR A 1 93 ? 0.005 1.352 -8.702 1.00 98.06 93 THR A N 1
ATOM 740 C CA . THR A 1 93 ? -0.952 0.607 -7.878 1.00 98.06 93 THR A CA 1
ATOM 741 C C . THR A 1 93 ? -0.398 0.391 -6.472 1.00 98.06 93 THR A C 1
ATOM 743 O O . THR A 1 93 ? -1.103 0.673 -5.512 1.00 98.06 93 THR A O 1
ATOM 746 N N . TYR A 1 94 ? 0.872 -0.006 -6.329 1.00 97.94 94 TYR A N 1
ATOM 747 C CA . TYR A 1 94 ? 1.520 -0.214 -5.026 1.00 97.94 94 TYR A CA 1
ATOM 748 C C . TYR A 1 94 ? 1.491 1.056 -4.172 1.00 97.94 94 TYR A C 1
ATOM 750 O O . TYR A 1 94 ? 1.035 1.055 -3.029 1.00 97.94 94 TYR A O 1
ATOM 758 N N . THR A 1 95 ? 1.880 2.176 -4.783 1.00 96.94 95 THR A N 1
ATOM 759 C CA . THR A 1 95 ? 1.818 3.501 -4.160 1.00 96.94 95 THR A CA 1
ATOM 760 C C . THR A 1 95 ? 0.386 3.860 -3.763 1.00 96.94 95 THR A C 1
ATOM 762 O O . THR A 1 95 ? 0.149 4.301 -2.642 1.00 96.94 95 THR A O 1
ATOM 765 N N . GLY A 1 96 ? -0.579 3.669 -4.667 1.00 96.31 96 GLY A N 1
ATOM 766 C CA . GLY A 1 96 ? -1.984 4.003 -4.438 1.00 96.31 96 GLY A CA 1
ATOM 767 C C . GLY A 1 96 ? -2.619 3.189 -3.312 1.00 96.31 96 GLY A C 1
ATOM 768 O O . GLY A 1 96 ? -3.363 3.750 -2.512 1.00 96.31 96 GLY A O 1
ATOM 769 N N . VAL A 1 97 ? -2.281 1.902 -3.207 1.00 96.50 97 VAL A N 1
ATOM 770 C CA . VAL A 1 97 ? -2.728 1.019 -2.120 1.00 96.50 97 VAL A CA 1
ATOM 771 C C . VAL A 1 97 ? -2.213 1.527 -0.778 1.00 96.50 97 VAL A C 1
ATOM 773 O O . VAL A 1 97 ? -3.006 1.733 0.138 1.00 96.50 97 VAL A O 1
ATOM 776 N N . ILE A 1 98 ? -0.906 1.779 -0.664 1.00 96.38 98 ILE A N 1
ATOM 777 C CA . ILE A 1 98 ? -0.293 2.210 0.599 1.00 96.38 98 ILE A CA 1
ATOM 778 C C . ILE A 1 98 ? -0.790 3.599 1.003 1.00 96.38 98 ILE A C 1
ATOM 780 O O . ILE A 1 98 ? -1.309 3.773 2.106 1.00 96.38 98 ILE A O 1
ATOM 784 N N . VAL A 1 99 ? -0.688 4.583 0.105 1.00 95.62 99 VAL A N 1
ATOM 785 C CA . VAL A 1 99 ? -1.127 5.958 0.382 1.00 95.62 99 VAL A CA 1
ATOM 786 C C . VAL A 1 99 ? -2.623 5.990 0.678 1.00 95.62 99 VAL A C 1
ATOM 788 O O . VAL A 1 99 ? -3.035 6.637 1.638 1.00 95.62 99 VAL A O 1
ATOM 791 N N . GLY A 1 100 ? -3.432 5.266 -0.099 1.00 95.25 100 GLY A N 1
ATOM 792 C CA . GLY A 1 100 ? -4.876 5.181 0.090 1.00 95.25 100 GLY A CA 1
ATOM 793 C C . GLY A 1 100 ? -5.255 4.554 1.428 1.00 95.25 100 GLY A C 1
ATOM 794 O O . GLY A 1 100 ? -6.089 5.109 2.138 1.00 95.25 100 GLY A O 1
ATOM 795 N N . ALA A 1 101 ? -4.619 3.445 1.816 1.00 95.50 101 ALA A N 1
ATOM 796 C CA . ALA A 1 101 ? -4.882 2.787 3.094 1.00 95.50 101 ALA A CA 1
ATOM 797 C C . ALA A 1 101 ? -4.508 3.680 4.287 1.00 95.50 101 ALA A C 1
ATOM 799 O O . ALA A 1 101 ? -5.306 3.830 5.214 1.00 95.50 101 ALA A O 1
ATOM 800 N N . VAL A 1 102 ? -3.337 4.327 4.248 1.00 95.50 102 VAL A N 1
ATOM 801 C CA . VAL A 1 102 ? -2.887 5.245 5.307 1.00 95.50 102 VAL A CA 1
ATOM 802 C C . VAL A 1 102 ? -3.812 6.460 5.403 1.00 95.50 102 VAL A C 1
ATOM 804 O O . VAL A 1 102 ? -4.335 6.754 6.477 1.00 95.50 102 VAL A O 1
ATOM 807 N N . PHE A 1 103 ? -4.070 7.131 4.278 1.00 95.06 103 PHE A N 1
ATOM 808 C CA . PHE A 1 103 ? -4.943 8.303 4.217 1.00 95.06 103 PHE A CA 1
ATOM 809 C C . PHE A 1 103 ? -6.366 7.987 4.696 1.00 95.06 103 PHE A C 1
ATOM 811 O O . PHE A 1 103 ? -6.925 8.727 5.508 1.00 95.06 103 PHE A O 1
ATOM 818 N N . ASN A 1 104 ? -6.954 6.881 4.232 1.00 94.69 104 ASN A N 1
ATOM 819 C CA . ASN A 1 104 ? -8.303 6.484 4.631 1.00 94.69 104 ASN A CA 1
ATOM 820 C C . ASN A 1 104 ? -8.364 6.150 6.119 1.00 94.69 104 ASN A C 1
ATOM 822 O O . ASN A 1 104 ? -9.307 6.562 6.783 1.00 94.69 104 ASN A O 1
ATOM 826 N N . THR A 1 105 ? -7.356 5.459 6.658 1.00 95.12 105 THR A N 1
ATOM 827 C CA . THR A 1 105 ? -7.316 5.124 8.088 1.00 95.12 105 THR A CA 1
ATOM 828 C C . THR A 1 105 ? -7.319 6.390 8.943 1.00 95.12 105 THR A C 1
ATOM 830 O O . THR A 1 105 ? -8.155 6.511 9.834 1.00 95.12 105 THR A O 1
ATOM 833 N N . ILE A 1 106 ? -6.449 7.360 8.633 1.00 94.81 106 ILE A N 1
ATOM 834 C CA . ILE A 1 106 ? -6.365 8.638 9.362 1.00 94.81 106 ILE A CA 1
ATOM 835 C C . ILE A 1 106 ? -7.688 9.402 9.248 1.00 94.81 106 ILE A C 1
ATOM 837 O O . ILE A 1 106 ? -8.340 9.690 10.248 1.00 94.81 106 ILE A O 1
ATOM 841 N N . THR A 1 107 ? -8.132 9.676 8.020 1.00 94.50 107 THR A N 1
ATOM 842 C CA . THR A 1 107 ? -9.294 10.546 7.786 1.00 94.50 107 THR A CA 1
ATOM 843 C C . THR A 1 107 ? -10.611 9.938 8.257 1.00 94.50 107 THR A C 1
ATOM 845 O O . THR A 1 107 ? -11.509 10.665 8.683 1.00 94.50 107 THR A O 1
ATOM 848 N N . LYS A 1 108 ? -10.770 8.612 8.188 1.00 94.81 108 LYS A N 1
ATOM 849 C CA . LYS A 1 108 ? -11.964 7.944 8.714 1.00 94.81 108 LYS A CA 1
ATOM 850 C C . LYS A 1 108 ? -11.939 7.848 10.229 1.00 94.81 108 LYS A C 1
ATOM 852 O O . LYS A 1 108 ? -12.998 7.990 10.835 1.00 94.81 108 LYS A O 1
ATOM 857 N N . TYR A 1 109 ? -10.770 7.660 10.839 1.00 94.81 109 TYR A N 1
ATOM 858 C CA . TYR A 1 109 ? -10.633 7.712 12.291 1.00 94.81 109 TYR A CA 1
ATOM 859 C C . TYR A 1 109 ? -11.019 9.095 12.839 1.00 94.81 109 TYR A C 1
ATOM 861 O O . TYR A 1 109 ? -11.865 9.178 13.725 1.00 94.81 109 TYR A O 1
ATOM 869 N N . GLU A 1 110 ? -10.522 10.180 12.234 1.00 93.88 110 GLU A N 1
ATOM 870 C CA . GLU A 1 110 ? -10.911 11.560 12.581 1.00 93.88 110 GLU A CA 1
ATOM 871 C C . GLU A 1 110 ? -12.428 11.800 12.480 1.00 93.88 110 GLU A C 1
ATOM 873 O O . GLU A 1 110 ? -13.003 12.556 13.260 1.00 93.88 110 GLU A O 1
ATOM 878 N N . LYS A 1 111 ? -13.092 11.138 11.525 1.00 95.19 111 LYS A N 1
ATOM 879 C CA . LYS A 1 111 ? -14.544 11.233 11.301 1.00 95.19 111 LYS A CA 1
ATOM 880 C C . LYS A 1 111 ? -15.370 10.246 12.128 1.00 95.19 111 LYS A C 1
ATOM 882 O O . LYS A 1 111 ? -16.589 10.236 11.988 1.00 95.19 111 LYS A O 1
ATOM 887 N N . GLY A 1 112 ? -14.744 9.378 12.922 1.00 94.06 112 GLY A N 1
ATOM 888 C CA . GLY A 1 112 ? -15.448 8.332 13.666 1.00 94.06 112 GLY A CA 1
ATOM 889 C C . GLY A 1 112 ? -16.045 7.216 12.799 1.00 94.06 112 GLY A C 1
ATOM 890 O O . GLY A 1 112 ? -16.998 6.564 13.206 1.00 94.06 112 GLY A O 1
ATOM 891 N N . THR A 1 113 ? -15.517 7.005 11.592 1.00 95.00 113 THR A N 1
ATOM 892 C CA . THR A 1 113 ? -16.043 6.065 10.577 1.00 95.00 113 THR A CA 1
ATOM 893 C C . THR A 1 113 ? -14.985 5.075 10.089 1.00 95.00 113 THR A C 1
ATOM 895 O O . THR A 1 113 ? -15.058 4.585 8.964 1.00 95.00 113 THR A O 1
ATOM 898 N N . VAL A 1 114 ? -13.955 4.824 10.904 1.00 94.12 114 VAL A N 1
ATOM 899 C CA . VAL A 1 114 ? -12.860 3.906 10.563 1.00 94.12 114 VAL A CA 1
ATOM 900 C C . VAL A 1 114 ? -13.398 2.512 10.249 1.00 94.12 114 VAL A C 1
ATOM 902 O O . VAL A 1 114 ? -14.253 1.985 10.955 1.00 94.12 114 VAL A O 1
ATOM 905 N N . THR A 1 115 ? -12.897 1.943 9.160 1.00 93.19 115 THR A N 1
ATOM 906 C CA . THR A 1 115 ? -13.253 0.616 8.666 1.00 93.19 115 THR A CA 1
ATOM 907 C C . THR A 1 115 ? -11.999 -0.080 8.167 1.00 93.19 115 THR A C 1
ATOM 909 O O . THR A 1 115 ? -11.021 0.569 7.788 1.00 93.19 115 THR A O 1
ATOM 912 N N . HIS A 1 116 ? -12.025 -1.409 8.152 1.00 94.38 116 HIS A N 1
ATOM 913 C CA . HIS A 1 116 ? -10.944 -2.199 7.578 1.00 94.38 116 HIS A CA 1
ATOM 914 C C . HIS A 1 116 ? -10.772 -1.902 6.077 1.00 94.38 116 HIS A C 1
ATOM 916 O O . HIS A 1 116 ? -11.747 -1.694 5.355 1.00 94.38 116 HIS A O 1
ATOM 922 N N . TRP A 1 117 ? -9.529 -1.922 5.587 1.00 95.06 117 TRP A N 1
ATOM 923 C CA . TRP A 1 117 ? -9.185 -1.509 4.218 1.00 95.06 117 TRP A CA 1
ATOM 924 C C . TRP A 1 117 ? -9.874 -2.341 3.124 1.00 95.06 117 TRP A C 1
ATOM 926 O O . TRP A 1 117 ? -10.115 -1.841 2.026 1.00 95.06 117 TRP A O 1
ATOM 936 N N . LYS A 1 118 ? -10.212 -3.604 3.417 1.00 94.44 118 LYS A N 1
ATOM 937 C CA . LYS A 1 118 ? -10.932 -4.490 2.487 1.00 94.44 118 LYS A CA 1
ATOM 938 C C . LYS A 1 118 ? -12.338 -4.002 2.168 1.00 94.44 118 LYS A C 1
ATOM 940 O O . LYS A 1 118 ? -12.828 -4.269 1.076 1.00 94.44 118 LYS A O 1
ATOM 945 N N . ASN A 1 119 ? -12.944 -3.246 3.079 1.00 93.00 119 ASN A N 1
ATOM 946 C CA . ASN A 1 119 ? -14.297 -2.719 2.917 1.00 93.00 119 ASN A CA 1
ATOM 947 C C . ASN A 1 119 ? -14.336 -1.479 2.016 1.00 93.00 119 ASN A C 1
ATOM 949 O O . ASN A 1 119 ? -15.405 -0.953 1.714 1.00 93.00 119 ASN A O 1
ATOM 953 N N . GLU A 1 120 ? -13.175 -1.026 1.533 1.00 91.06 120 GLU A N 1
ATOM 954 C CA . GLU A 1 120 ? -13.074 0.042 0.552 1.00 91.06 120 GLU A CA 1
ATOM 955 C C . GLU A 1 120 ? -13.192 -0.518 -0.872 1.00 91.06 120 GLU A C 1
ATOM 957 O O . GLU A 1 120 ? -12.215 -0.976 -1.468 1.00 91.06 120 GLU A O 1
ATOM 962 N N . GLU A 1 121 ? -14.376 -0.395 -1.473 1.00 91.31 121 GLU A N 1
ATOM 963 C CA . GLU A 1 121 ? -14.614 -0.701 -2.895 1.00 91.31 121 GLU A CA 1
ATOM 964 C C . GLU A 1 121 ? -13.553 -0.121 -3.860 1.00 91.31 121 GLU A C 1
ATOM 966 O O . GLU A 1 121 ? -13.112 -0.831 -4.773 1.00 91.31 121 GLU A O 1
ATOM 971 N N . PRO A 1 122 ? -13.072 1.132 -3.687 1.00 93.94 122 PRO A N 1
ATOM 972 C CA . PRO A 1 122 ? -12.003 1.666 -4.529 1.00 93.94 122 PRO A CA 1
ATOM 973 C C . PRO A 1 122 ? -10.707 0.847 -4.477 1.00 93.94 122 PRO A C 1
ATOM 975 O O . PRO A 1 122 ? -10.003 0.778 -5.483 1.00 93.94 122 PRO A O 1
ATOM 978 N N . MET A 1 123 ? -10.401 0.203 -3.345 1.00 94.38 123 MET A N 1
ATOM 979 C CA . MET A 1 123 ? -9.192 -0.607 -3.195 1.00 94.38 123 MET A CA 1
ATOM 980 C C . MET A 1 123 ? -9.266 -1.861 -4.063 1.00 94.38 123 MET A C 1
ATOM 982 O O . MET A 1 123 ? -8.338 -2.141 -4.818 1.00 94.38 123 MET A O 1
ATOM 986 N N . LYS A 1 124 ? -10.401 -2.569 -4.043 1.00 94.75 124 LYS A N 1
ATOM 987 C CA . LYS A 1 124 ? -10.597 -3.768 -4.871 1.00 94.75 124 LYS A CA 1
ATOM 988 C C . LYS A 1 124 ? -10.465 -3.449 -6.363 1.00 94.75 124 LYS A C 1
ATOM 990 O O . LYS A 1 124 ? -9.810 -4.185 -7.099 1.00 94.75 124 LYS A O 1
ATOM 995 N N . LYS A 1 125 ? -11.037 -2.321 -6.799 1.00 94.75 125 LYS A N 1
ATOM 996 C CA . LYS A 1 125 ? -10.945 -1.840 -8.190 1.00 94.75 125 LYS A CA 1
ATOM 997 C C . LYS A 1 125 ? -9.531 -1.427 -8.587 1.00 94.75 125 LYS A C 1
ATOM 999 O O . LYS A 1 125 ? -9.140 -1.624 -9.731 1.00 94.75 125 LYS A O 1
ATOM 1004 N N . LEU A 1 126 ? -8.769 -0.840 -7.666 1.00 96.00 126 LEU A N 1
ATOM 1005 C CA . LEU A 1 126 ? -7.369 -0.510 -7.911 1.00 96.00 126 LEU A CA 1
ATOM 1006 C C . LEU A 1 126 ? -6.540 -1.791 -8.097 1.00 96.00 126 LEU A C 1
ATOM 1008 O O . LEU A 1 126 ? -5.755 -1.894 -9.039 1.00 96.00 126 LEU A O 1
ATOM 1012 N N . LEU A 1 127 ? -6.759 -2.786 -7.233 1.00 97.38 127 LEU A N 1
ATOM 1013 C CA . LEU A 1 127 ? -6.048 -4.064 -7.262 1.00 97.38 127 LEU A CA 1
ATOM 1014 C C . LEU A 1 127 ? -6.344 -4.889 -8.518 1.00 97.38 127 LEU A C 1
ATOM 1016 O O . LEU A 1 127 ? -5.422 -5.493 -9.063 1.00 97.38 127 LEU A O 1
ATOM 1020 N N . SER A 1 128 ? -7.576 -4.871 -9.034 1.00 96.25 128 SER A N 1
ATOM 1021 C CA . SER A 1 128 ? -7.942 -5.618 -10.249 1.00 96.25 128 SER A CA 1
ATOM 1022 C C . SER A 1 128 ? -7.228 -5.149 -11.519 1.00 96.25 128 SER A C 1
ATOM 1024 O O . SER A 1 128 ? -7.235 -5.859 -12.5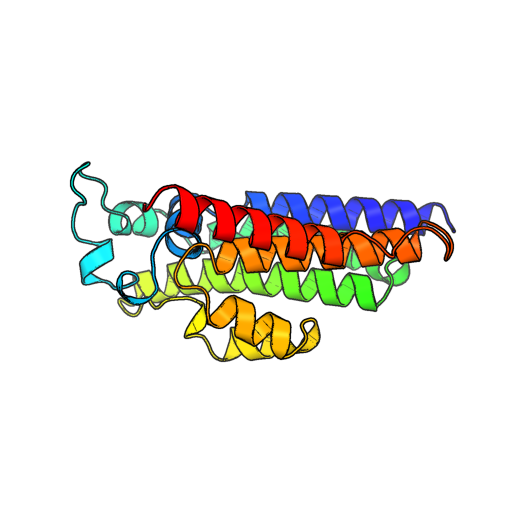22 1.00 96.25 128 SER A O 1
ATOM 1026 N N . GLY A 1 129 ? -6.568 -3.987 -11.488 1.00 95.00 129 GLY A N 1
ATOM 1027 C CA . GLY A 1 129 ? -5.709 -3.533 -12.580 1.00 95.00 129 GLY A CA 1
ATOM 1028 C C . GLY A 1 129 ? -4.370 -4.274 -12.679 1.00 95.00 129 GLY A C 1
ATOM 1029 O O . GLY A 1 129 ? -3.723 -4.205 -13.723 1.00 95.00 129 GLY A O 1
ATOM 1030 N N . VAL A 1 130 ? -3.927 -4.953 -11.612 1.00 97.06 130 VAL A N 1
ATOM 1031 C CA . VAL A 1 130 ? -2.600 -5.604 -11.553 1.00 97.06 130 VAL A CA 1
ATOM 1032 C C . VAL A 1 130 ? -2.600 -7.005 -10.943 1.00 97.06 130 VAL A C 1
ATOM 1034 O O . VAL A 1 130 ? -1.623 -7.739 -11.108 1.00 97.06 130 VAL A O 1
ATOM 1037 N N . LEU A 1 131 ? -3.671 -7.381 -10.247 1.00 97.31 131 LEU A N 1
ATOM 1038 C CA . LEU A 1 131 ? -3.868 -8.700 -9.664 1.00 97.31 131 LEU A CA 1
ATOM 1039 C C . LEU A 1 131 ? -4.957 -9.459 -10.418 1.00 97.31 131 LEU A C 1
ATOM 1041 O O . LEU A 1 131 ? -5.934 -8.887 -10.902 1.00 97.31 131 LEU A O 1
ATOM 1045 N N . THR A 1 132 ? -4.789 -10.772 -10.481 1.00 97.06 132 THR A N 1
ATOM 1046 C CA . THR A 1 132 ? -5.827 -11.692 -10.941 1.00 97.06 132 THR A CA 1
ATOM 1047 C C . THR A 1 132 ? -6.943 -11.803 -9.904 1.00 97.06 132 THR A C 1
ATOM 1049 O O . THR A 1 132 ? -6.734 -11.576 -8.713 1.00 97.06 132 THR A O 1
ATOM 1052 N N . GLU A 1 133 ? -8.130 -12.222 -10.341 1.00 96.06 133 GLU A N 1
ATOM 1053 C CA . GLU A 1 133 ? -9.268 -12.463 -9.445 1.00 96.06 133 GLU A CA 1
ATOM 1054 C C . GLU A 1 133 ? -8.922 -13.462 -8.331 1.00 96.06 133 GLU A C 1
ATOM 1056 O O . GLU A 1 133 ? -9.188 -13.194 -7.167 1.00 96.06 133 GLU A O 1
ATOM 1061 N N . LYS A 1 134 ? -8.199 -14.545 -8.655 1.00 95.88 134 LYS A N 1
ATOM 1062 C CA . LYS A 1 134 ? -7.751 -15.542 -7.667 1.00 95.88 134 LYS A CA 1
ATOM 1063 C C . LYS A 1 134 ? -6.837 -14.955 -6.590 1.00 95.88 134 LYS A C 1
ATOM 1065 O O . LYS A 1 134 ? -6.946 -15.332 -5.428 1.00 95.88 134 LYS A O 1
ATOM 1070 N N . GLU A 1 135 ? -5.922 -14.066 -6.972 1.00 97.06 135 GLU A N 1
ATOM 1071 C CA . GLU A 1 135 ? -5.027 -13.386 -6.028 1.00 97.06 135 GLU A CA 1
ATOM 1072 C C . GLU A 1 135 ? -5.815 -12.441 -5.115 1.00 97.06 135 GLU A C 1
ATOM 1074 O O . GLU A 1 135 ? -5.586 -12.416 -3.907 1.00 97.06 135 GLU A O 1
ATOM 1079 N N . ILE A 1 136 ? -6.779 -11.706 -5.678 1.00 96.69 136 ILE A N 1
ATOM 1080 C CA . ILE A 1 136 ? -7.672 -10.830 -4.911 1.00 96.69 136 ILE A CA 1
ATOM 1081 C C . ILE A 1 136 ? -8.506 -11.650 -3.931 1.00 96.69 136 ILE A C 1
ATOM 1083 O O . ILE A 1 136 ? -8.517 -11.328 -2.747 1.00 96.69 136 ILE A O 1
ATOM 1087 N N . ASP A 1 137 ? -9.160 -12.714 -4.390 1.00 95.81 137 ASP A N 1
ATOM 1088 C CA . ASP A 1 137 ? -9.995 -13.575 -3.551 1.00 95.81 137 ASP A CA 1
ATOM 1089 C C . ASP A 1 137 ? -9.185 -14.216 -2.426 1.00 95.81 137 ASP A C 1
ATOM 1091 O O . ASP A 1 137 ? -9.636 -14.258 -1.282 1.00 95.81 137 ASP A O 1
ATOM 1095 N N . HIS A 1 138 ? -7.959 -14.654 -2.725 1.00 94.62 138 HIS A N 1
ATOM 1096 C CA . HIS A 1 138 ? -7.042 -15.163 -1.717 1.00 94.62 138 HIS A CA 1
ATOM 1097 C C . HIS A 1 138 ? -6.762 -14.108 -0.638 1.00 94.62 138 HIS A C 1
ATOM 1099 O O . HIS A 1 138 ? -7.013 -14.361 0.539 1.00 94.62 138 HIS A O 1
ATOM 1105 N N . ILE A 1 139 ? -6.319 -12.908 -1.028 1.00 95.56 139 ILE A N 1
ATOM 1106 C CA . ILE A 1 139 ? -6.012 -11.812 -0.096 1.00 95.56 139 ILE A CA 1
ATOM 1107 C C . ILE A 1 139 ? -7.248 -11.416 0.719 1.00 95.56 139 ILE A C 1
ATOM 1109 O O . ILE A 1 139 ? -7.167 -11.228 1.937 1.00 95.56 139 ILE A O 1
ATOM 1113 N N . TYR A 1 140 ? -8.405 -11.291 0.067 1.00 94.88 140 TYR A N 1
ATOM 1114 C CA . TYR A 1 140 ? -9.657 -10.904 0.710 1.00 94.88 140 TYR A CA 1
ATOM 1115 C C . TYR A 1 140 ? -10.173 -11.992 1.659 1.00 94.88 140 TYR A C 1
ATOM 1117 O O . TYR A 1 140 ? -10.711 -11.645 2.707 1.00 94.88 140 TYR A O 1
ATOM 1125 N N . GLY A 1 141 ? -9.892 -13.268 1.387 1.00 94.38 141 GLY A N 1
ATOM 1126 C CA . GLY A 1 141 ? -10.202 -14.390 2.273 1.00 94.38 141 GLY A CA 1
ATOM 1127 C C . GLY A 1 141 ? -9.324 -14.504 3.528 1.00 94.38 141 GLY A C 1
ATOM 1128 O O . GLY A 1 141 ? -9.682 -15.236 4.448 1.00 94.38 141 GLY A O 1
ATOM 1129 N N . LEU A 1 142 ? -8.187 -13.800 3.608 1.00 92.31 142 LEU A N 1
ATOM 1130 C CA . LEU A 1 142 ? -7.306 -13.842 4.786 1.00 92.31 142 LEU A CA 1
ATOM 1131 C C . LEU A 1 142 ? -7.850 -13.009 5.957 1.00 92.31 142 LEU A C 1
ATOM 1133 O O . LEU A 1 142 ? -8.007 -11.797 5.839 1.00 92.31 142 LEU A O 1
ATOM 1137 N N . THR A 1 143 ? -8.053 -13.616 7.123 1.00 88.94 143 THR A N 1
ATOM 1138 C CA . THR A 1 143 ? -8.487 -12.883 8.331 1.00 88.94 143 THR A CA 1
ATOM 1139 C C . THR A 1 143 ? -7.361 -12.062 8.968 1.00 88.94 143 THR A C 1
ATOM 1141 O O . THR A 1 143 ? -7.601 -10.967 9.461 1.00 88.94 143 THR A O 1
ATOM 1144 N N . PHE A 1 144 ? -6.126 -12.567 8.925 1.00 86.44 144 PHE A N 1
ATOM 1145 C CA . PHE A 1 144 ? -4.935 -11.938 9.507 1.00 86.44 144 PHE A CA 1
ATOM 1146 C C . PHE A 1 144 ? -3.891 -11.676 8.427 1.00 86.44 144 PHE A C 1
ATOM 1148 O O . PHE A 1 144 ? -3.864 -12.384 7.423 1.00 86.44 144 PHE A O 1
ATOM 1155 N N . GLU A 1 145 ? -3.038 -10.669 8.634 1.00 91.19 145 GLU A N 1
ATOM 1156 C CA . GLU A 1 145 ? -1.906 -10.330 7.757 1.00 91.19 145 GLU A CA 1
ATOM 1157 C C . GLU A 1 145 ? -2.281 -10.027 6.301 1.00 91.19 145 GLU A C 1
ATOM 1159 O O . GLU A 1 145 ? -1.406 -9.858 5.461 1.00 91.19 145 GLU A O 1
ATOM 1164 N N . SER A 1 146 ? -3.569 -9.854 5.999 1.00 94.19 146 SER A N 1
ATOM 1165 C CA . SER A 1 146 ? -4.058 -9.669 4.631 1.00 94.19 146 SER A CA 1
ATOM 1166 C C . SER A 1 146 ? -3.395 -8.502 3.896 1.00 94.19 146 SER A C 1
ATOM 1168 O O . SER A 1 146 ? -3.052 -8.629 2.723 1.00 94.19 146 SER A O 1
ATOM 1170 N N . PHE A 1 147 ? -3.168 -7.378 4.584 1.00 96.44 147 PHE A N 1
ATOM 1171 C CA . PHE A 1 147 ? -2.466 -6.238 4.002 1.00 96.44 147 PHE A CA 1
ATOM 1172 C C . PHE A 1 147 ? -0.981 -6.533 3.781 1.00 96.44 147 PHE A C 1
ATOM 1174 O O . PHE A 1 147 ? -0.433 -6.159 2.752 1.00 96.44 147 PHE A O 1
ATOM 1181 N N . LYS A 1 148 ? -0.331 -7.245 4.710 1.00 95.88 148 LYS A N 1
ATOM 1182 C CA . LYS A 1 148 ? 1.070 -7.654 4.560 1.00 95.88 148 LYS A CA 1
ATOM 1183 C C . LYS A 1 148 ? 1.224 -8.600 3.368 1.00 95.88 148 LYS A C 1
ATOM 1185 O O . LYS A 1 148 ? 2.053 -8.337 2.507 1.00 95.88 148 LYS A O 1
ATOM 1190 N N . THR A 1 149 ? 0.388 -9.633 3.273 1.00 96.00 149 THR A N 1
ATOM 1191 C CA . THR A 1 149 ? 0.376 -10.564 2.136 1.00 96.00 149 THR A CA 1
ATOM 1192 C C . THR A 1 149 ? 0.116 -9.839 0.818 1.00 96.00 149 THR A C 1
ATOM 1194 O O . THR A 1 149 ? 0.754 -10.145 -0.186 1.00 96.00 149 THR A O 1
ATOM 1197 N N . LEU A 1 150 ? -0.773 -8.838 0.810 1.00 97.38 150 LEU A N 1
ATOM 1198 C CA . LEU A 1 150 ? -0.974 -7.978 -0.355 1.00 97.38 150 LEU A CA 1
ATOM 1199 C C . LEU A 1 150 ? 0.321 -7.254 -0.754 1.00 97.38 150 LEU A C 1
ATOM 1201 O O . LEU A 1 150 ? 0.699 -7.309 -1.923 1.00 97.38 150 LEU A O 1
ATOM 1205 N N . LEU A 1 151 ? 1.000 -6.590 0.188 1.00 97.38 151 LEU A N 1
ATOM 1206 C CA . LEU A 1 151 ? 2.251 -5.884 -0.105 1.00 97.38 151 LEU A CA 1
ATOM 1207 C C . LEU A 1 151 ? 3.340 -6.840 -0.600 1.00 97.38 151 LEU A C 1
ATOM 1209 O O . LEU A 1 151 ? 3.963 -6.554 -1.620 1.00 97.38 151 LEU A O 1
ATOM 1213 N N . ASP A 1 152 ? 3.503 -7.991 0.053 1.00 97.31 152 ASP A N 1
ATOM 1214 C CA . ASP A 1 152 ? 4.479 -9.014 -0.329 1.00 97.31 152 ASP A CA 1
ATOM 1215 C C . ASP A 1 152 ? 4.217 -9.530 -1.756 1.00 97.31 152 ASP A C 1
ATOM 1217 O O . ASP A 1 152 ? 5.140 -9.629 -2.567 1.00 97.31 152 ASP A O 1
ATOM 1221 N N . LEU A 1 153 ? 2.952 -9.796 -2.109 1.00 97.38 153 LEU A N 1
ATOM 1222 C CA . LEU A 1 153 ? 2.574 -10.218 -3.460 1.00 97.38 153 LEU A CA 1
ATOM 1223 C C . LEU A 1 153 ? 2.869 -9.131 -4.501 1.00 97.38 153 LEU A C 1
ATOM 1225 O O . LEU A 1 153 ? 3.357 -9.422 -5.597 1.00 97.38 153 LEU A O 1
ATOM 1229 N N . MET A 1 154 ? 2.563 -7.872 -4.189 1.00 98.19 154 MET A N 1
ATOM 1230 C CA . MET A 1 154 ? 2.837 -6.763 -5.100 1.00 98.19 154 MET A CA 1
ATOM 1231 C C . MET A 1 154 ? 4.339 -6.543 -5.294 1.00 98.19 154 MET A C 1
ATOM 1233 O O . MET A 1 154 ? 4.783 -6.342 -6.425 1.00 98.19 154 MET A O 1
ATOM 1237 N N . GLU A 1 155 ? 5.126 -6.622 -4.221 1.00 98.06 155 GLU A N 1
ATOM 1238 C C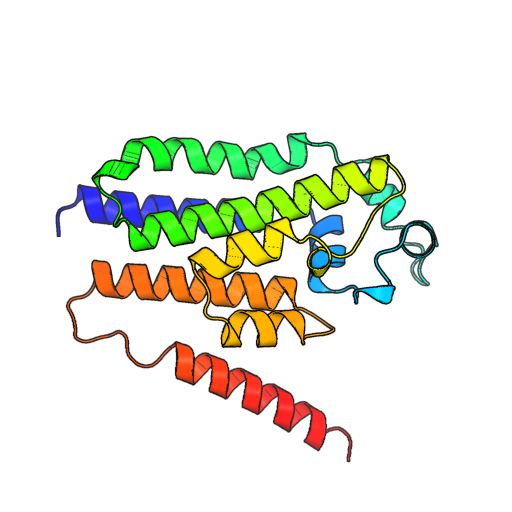A . GLU A 1 155 ? 6.587 -6.540 -4.264 1.00 98.06 155 GLU A CA 1
ATOM 1239 C C . GLU A 1 155 ? 7.183 -7.676 -5.089 1.00 98.06 155 GLU A C 1
ATOM 1241 O O . GLU A 1 155 ? 8.031 -7.421 -5.945 1.00 98.06 155 GLU A O 1
ATOM 1246 N N . LEU A 1 156 ? 6.685 -8.904 -4.922 1.00 96.94 156 LEU A N 1
ATOM 1247 C CA . LEU A 1 156 ? 7.077 -10.031 -5.759 1.00 96.94 156 LEU A CA 1
ATOM 1248 C C . LEU A 1 156 ? 6.821 -9.737 -7.239 1.00 96.94 156 LEU A C 1
ATOM 1250 O O . LEU A 1 156 ? 7.731 -9.877 -8.053 1.00 96.94 156 LEU A O 1
ATOM 1254 N N . LYS A 1 157 ? 5.612 -9.293 -7.600 1.00 97.19 157 LYS A N 1
ATOM 1255 C CA . LYS A 1 157 ? 5.274 -8.972 -8.996 1.00 97.19 157 LYS A CA 1
ATOM 1256 C C . LYS A 1 157 ? 6.158 -7.865 -9.564 1.00 97.19 157 LYS A C 1
ATOM 1258 O O . LYS A 1 157 ? 6.538 -7.923 -10.735 1.00 97.19 157 LYS A O 1
ATOM 1263 N N . ILE A 1 158 ? 6.498 -6.863 -8.752 1.00 97.50 158 ILE A N 1
ATOM 1264 C CA . ILE A 1 158 ? 7.450 -5.812 -9.126 1.00 97.50 158 ILE A CA 1
ATOM 1265 C C . ILE A 1 158 ? 8.826 -6.428 -9.394 1.00 97.50 158 ILE A C 1
ATOM 1267 O O . ILE A 1 158 ? 9.388 -6.179 -10.457 1.00 97.50 158 ILE A O 1
ATOM 1271 N N . ILE A 1 159 ? 9.346 -7.268 -8.497 1.00 96.12 159 ILE A N 1
ATOM 1272 C CA . ILE A 1 159 ? 10.649 -7.936 -8.647 1.00 96.12 159 ILE A CA 1
ATOM 1273 C C . ILE A 1 159 ? 10.669 -8.847 -9.881 1.00 96.12 159 ILE A C 1
ATOM 1275 O O . ILE A 1 159 ? 11.620 -8.811 -10.660 1.00 96.12 159 ILE A O 1
ATOM 1279 N N . GLU A 1 160 ? 9.618 -9.629 -10.115 1.00 93.50 160 GLU A N 1
ATOM 1280 C CA . GLU A 1 160 ? 9.481 -10.466 -11.309 1.00 93.50 160 GLU A CA 1
ATOM 1281 C C . GLU A 1 160 ? 9.472 -9.619 -12.582 1.00 93.50 160 GLU A C 1
ATOM 1283 O O . GLU A 1 160 ? 10.173 -9.926 -13.548 1.00 93.50 160 GLU A O 1
ATOM 1288 N N . CYS A 1 161 ? 8.724 -8.513 -12.582 1.00 94.38 161 CYS A N 1
ATOM 1289 C CA . CYS A 1 161 ? 8.700 -7.577 -13.694 1.00 94.38 161 CYS A CA 1
ATOM 1290 C C . CYS A 1 161 ? 10.082 -6.943 -13.925 1.00 94.38 161 CYS A C 1
ATOM 1292 O O . CYS A 1 161 ? 10.536 -6.890 -15.069 1.00 94.38 161 CYS A O 1
ATOM 1294 N N . ILE A 1 162 ? 10.784 -6.536 -12.863 1.00 94.56 162 ILE A N 1
ATOM 1295 C CA . ILE A 1 162 ? 12.168 -6.056 -12.925 1.00 94.56 162 ILE A CA 1
ATOM 1296 C C . ILE A 1 162 ? 13.052 -7.120 -13.570 1.00 94.56 162 ILE A C 1
ATOM 1298 O O . ILE A 1 162 ? 13.675 -6.830 -14.586 1.00 94.56 162 ILE A O 1
ATOM 1302 N N . ASN A 1 163 ? 13.039 -8.352 -13.060 1.00 91.19 163 ASN A N 1
ATOM 1303 C CA . ASN A 1 163 ? 13.877 -9.446 -13.545 1.00 91.19 163 ASN A CA 1
ATOM 1304 C C . ASN A 1 163 ? 13.616 -9.780 -15.015 1.00 91.19 163 ASN A C 1
ATOM 1306 O O . ASN A 1 163 ? 14.570 -9.954 -15.761 1.00 91.19 163 ASN A O 1
ATOM 1310 N N . ARG A 1 164 ? 12.354 -9.811 -15.466 1.00 89.94 164 ARG A N 1
ATOM 1311 C CA . ARG A 1 164 ? 12.019 -9.998 -16.894 1.00 89.94 164 ARG A CA 1
ATOM 1312 C C . ARG A 1 164 ? 12.549 -8.874 -17.776 1.00 89.94 164 ARG A C 1
ATOM 1314 O O . ARG A 1 164 ? 12.805 -9.076 -18.960 1.00 89.94 164 ARG A O 1
ATOM 1321 N N . ASN A 1 165 ? 12.628 -7.669 -17.221 1.00 86.81 165 ASN A N 1
ATOM 1322 C CA . ASN A 1 165 ? 13.072 -6.500 -17.952 1.00 86.81 165 ASN A CA 1
ATOM 1323 C C . ASN A 1 165 ? 14.596 -6.353 -17.932 1.00 86.81 165 ASN A C 1
ATOM 1325 O O . ASN A 1 165 ? 15.114 -5.835 -18.915 1.00 86.81 165 ASN A O 1
ATOM 1329 N N . THR A 1 166 ? 15.294 -6.782 -16.871 1.00 84.00 166 THR A N 1
ATOM 1330 C CA . THR A 1 166 ? 16.749 -6.634 -16.656 1.00 84.00 166 THR A CA 1
ATOM 1331 C C . THR A 1 166 ? 17.560 -7.853 -17.066 1.00 84.00 166 THR A C 1
ATOM 1333 O O . THR A 1 166 ? 18.614 -7.702 -17.688 1.00 84.00 166 THR A O 1
ATOM 1336 N N . VAL A 1 167 ? 17.068 -9.047 -16.757 1.00 71.62 167 VAL A N 1
ATOM 1337 C CA . VAL A 1 167 ? 17.673 -10.322 -17.118 1.00 71.62 167 VAL A CA 1
ATOM 1338 C C . VAL A 1 167 ? 16.946 -10.824 -18.364 1.00 71.62 167 VAL A C 1
ATOM 1340 O O . VAL A 1 167 ? 15.726 -10.726 -18.468 1.00 71.62 167 VAL A O 1
ATOM 1343 N N . GLY A 1 168 ? 17.686 -11.309 -19.364 1.00 58.12 168 GLY A N 1
ATOM 1344 C CA . GLY A 1 168 ? 17.077 -11.898 -20.561 1.00 58.12 168 GLY A CA 1
ATOM 1345 C C . GLY A 1 168 ? 16.106 -13.048 -20.219 1.00 58.12 168 GLY A C 1
ATOM 1346 O O . GLY A 1 168 ? 16.053 -13.483 -19.071 1.00 58.12 168 GLY A O 1
ATOM 1347 N N . PRO A 1 169 ? 15.353 -13.580 -21.198 1.00 51.28 169 PRO A N 1
ATOM 1348 C CA . PRO A 1 169 ? 14.190 -14.468 -21.003 1.00 51.28 169 PRO A CA 1
ATOM 1349 C C . PRO A 1 169 ? 14.428 -15.850 -20.335 1.00 51.28 169 PRO A C 1
ATOM 1351 O O . PRO A 1 169 ? 13.619 -16.753 -20.510 1.00 51.28 169 PRO A O 1
ATOM 1354 N N . GLY A 1 170 ? 15.498 -16.056 -19.561 1.00 48.84 170 GLY A N 1
ATOM 1355 C CA . GLY A 1 170 ? 15.909 -17.357 -19.026 1.00 48.84 170 GLY A CA 1
ATOM 1356 C C . GLY A 1 170 ? 15.889 -17.535 -17.502 1.00 48.84 170 GLY A C 1
ATOM 1357 O O . GLY A 1 170 ? 16.457 -18.522 -17.049 1.00 48.84 170 GLY A O 1
ATOM 1358 N N . THR A 1 171 ? 15.327 -16.626 -16.688 1.00 52.03 171 THR A N 1
ATOM 1359 C CA . THR A 1 171 ? 15.567 -16.674 -15.217 1.00 52.03 171 THR A CA 1
ATOM 1360 C C . THR A 1 171 ? 14.349 -16.459 -14.301 1.00 52.03 171 THR A C 1
ATOM 1362 O O . THR A 1 171 ? 14.528 -16.304 -13.101 1.00 52.03 171 THR A O 1
ATOM 1365 N N . THR A 1 172 ? 13.105 -16.443 -14.797 1.00 51.28 172 THR A N 1
ATOM 1366 C CA . THR A 1 172 ? 11.939 -15.943 -14.017 1.00 51.28 172 THR A CA 1
ATOM 1367 C C . THR A 1 172 ? 10.801 -16.936 -13.734 1.00 51.28 172 THR A C 1
ATOM 1369 O O . THR A 1 172 ? 9.672 -16.508 -13.529 1.00 51.28 172 THR A O 1
ATOM 1372 N N . SER A 1 173 ? 11.044 -18.249 -13.670 1.00 52.88 173 SER A N 1
ATOM 1373 C CA . SER A 1 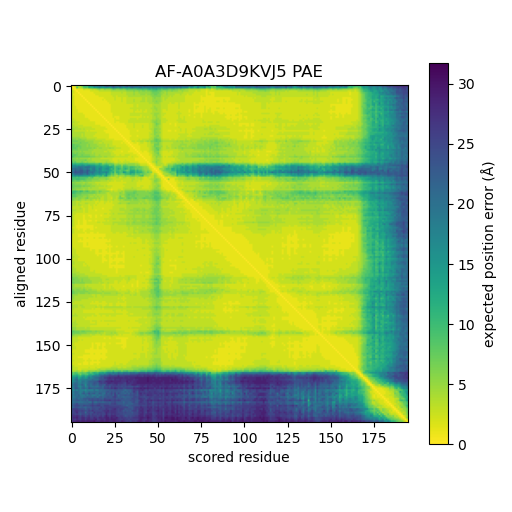173 ? 9.950 -19.232 -13.512 1.00 52.88 173 SER A CA 1
ATOM 1374 C C . SER A 1 173 ? 9.689 -19.797 -12.104 1.00 52.88 173 SER A C 1
ATOM 1376 O O . SER A 1 173 ? 8.748 -20.570 -11.978 1.00 52.88 173 SER A O 1
ATOM 1378 N N . ASN A 1 174 ? 10.442 -19.452 -11.049 1.00 57.56 174 ASN A N 1
ATOM 1379 C CA . ASN A 1 174 ? 10.363 -20.217 -9.783 1.00 57.56 174 ASN A CA 1
ATOM 1380 C C . ASN A 1 174 ? 9.781 -19.478 -8.560 1.00 57.56 174 ASN A C 1
ATOM 1382 O O . ASN A 1 174 ? 9.363 -20.134 -7.610 1.00 57.56 174 ASN A O 1
ATOM 1386 N N . SER A 1 175 ? 9.690 -18.147 -8.564 1.00 57.84 175 SER A N 1
ATOM 1387 C CA . SER A 1 175 ? 9.452 -17.365 -7.336 1.00 57.84 175 SER A CA 1
ATOM 1388 C C . SER A 1 175 ? 8.019 -17.465 -6.784 1.00 57.84 175 SER A C 1
ATOM 1390 O O . SER A 1 175 ? 7.825 -17.621 -5.580 1.00 57.84 175 SER A O 1
ATOM 1392 N N . LEU A 1 176 ? 7.003 -17.410 -7.655 1.00 56.62 176 LEU A N 1
ATOM 1393 C CA . LEU A 1 176 ? 5.590 -17.523 -7.262 1.00 56.62 176 LEU A CA 1
ATOM 1394 C C . LEU A 1 176 ? 5.244 -18.930 -6.744 1.00 56.62 176 LEU A C 1
ATOM 1396 O O . LEU A 1 176 ? 4.525 -19.074 -5.756 1.00 56.62 176 LEU A O 1
ATOM 1400 N N . GLU A 1 177 ? 5.786 -19.976 -7.376 1.00 60.69 177 GLU A N 1
ATOM 1401 C CA . GLU A 1 177 ? 5.648 -21.348 -6.877 1.00 60.69 177 GLU A CA 1
ATOM 1402 C C . GLU A 1 177 ? 6.323 -21.526 -5.515 1.00 60.69 177 GLU A C 1
ATOM 1404 O O . GLU A 1 177 ? 5.797 -22.240 -4.666 1.00 60.69 177 GLU A O 1
ATOM 1409 N N . GLU A 1 178 ? 7.472 -20.892 -5.291 1.00 60.12 178 GLU A N 1
ATOM 1410 C CA . GLU A 1 178 ? 8.178 -20.942 -4.010 1.00 60.12 178 GLU A CA 1
ATOM 1411 C C . GLU A 1 178 ? 7.417 -20.220 -2.894 1.00 60.12 178 GLU A C 1
ATOM 1413 O O . GLU A 1 178 ? 7.338 -20.752 -1.788 1.00 60.12 178 GLU A O 1
ATOM 1418 N N . LEU A 1 179 ? 6.779 -19.079 -3.177 1.00 63.34 179 LEU A N 1
ATOM 1419 C CA . LEU A 1 179 ? 5.922 -18.386 -2.207 1.00 63.34 179 LEU A CA 1
ATOM 1420 C C . LEU A 1 179 ? 4.670 -19.195 -1.848 1.00 63.34 179 LEU A C 1
ATOM 1422 O O . LEU A 1 179 ? 4.370 -19.366 -0.666 1.00 63.34 179 LEU A O 1
ATOM 1426 N N . LEU A 1 180 ? 3.997 -19.784 -2.841 1.00 67.81 180 LEU A N 1
ATOM 1427 C CA . LEU A 1 180 ? 2.856 -20.675 -2.600 1.00 67.81 180 LEU A CA 1
ATOM 1428 C C . LEU A 1 180 ? 3.265 -21.940 -1.823 1.00 67.81 180 LEU A C 1
ATOM 1430 O O . LEU A 1 180 ? 2.516 -22.418 -0.968 1.00 67.81 180 LEU A O 1
ATOM 1434 N N . LYS A 1 181 ? 4.470 -22.474 -2.071 1.00 67.81 181 LYS A N 1
ATOM 1435 C CA . LYS A 1 181 ? 5.037 -23.603 -1.312 1.00 67.81 181 LYS A CA 1
ATOM 1436 C C . LYS A 1 181 ? 5.384 -23.205 0.126 1.00 67.81 181 LYS A C 1
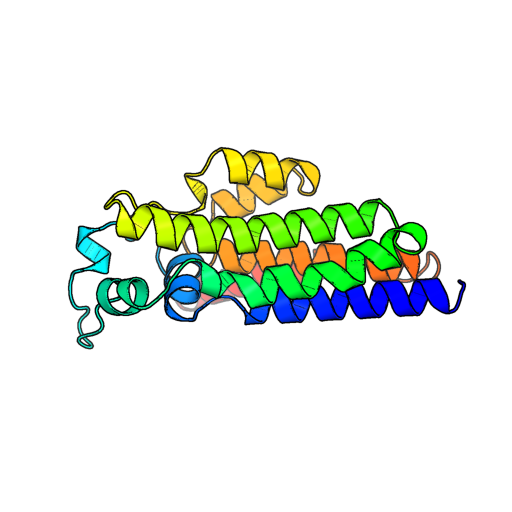ATOM 1438 O O . LYS A 1 181 ? 5.105 -23.977 1.040 1.00 67.81 181 LYS A O 1
ATOM 1443 N N . LEU A 1 182 ? 5.945 -22.016 0.348 1.00 63.69 182 LEU A N 1
ATOM 1444 C CA . LEU A 1 182 ? 6.257 -21.496 1.684 1.00 63.69 182 LEU A CA 1
ATOM 1445 C C . LEU A 1 182 ? 4.994 -21.349 2.538 1.00 63.69 182 LEU A C 1
ATOM 1447 O O . LEU A 1 182 ? 4.969 -21.817 3.675 1.00 63.69 182 LEU A O 1
ATOM 1451 N N . GLU A 1 183 ? 3.914 -20.795 1.989 1.00 58.16 183 GLU A N 1
ATOM 1452 C CA . GLU A 1 183 ? 2.641 -20.680 2.710 1.00 58.16 183 GLU A CA 1
ATOM 1453 C C . GLU A 1 183 ? 1.979 -22.036 2.988 1.00 58.16 183 GLU A C 1
ATOM 1455 O O . GLU A 1 183 ? 1.413 -22.239 4.067 1.00 58.16 183 GLU A O 1
ATOM 1460 N N . ALA A 1 184 ? 2.091 -22.998 2.065 1.00 66.12 184 ALA A N 1
ATOM 1461 C CA . ALA A 1 184 ? 1.641 -24.370 2.301 1.00 66.12 184 ALA A CA 1
ATOM 1462 C C . ALA A 1 184 ? 2.399 -25.026 3.471 1.00 66.12 184 ALA A C 1
ATOM 1464 O O . ALA A 1 184 ? 1.788 -25.690 4.311 1.00 66.12 184 ALA A O 1
ATOM 1465 N N . VAL A 1 185 ? 3.709 -24.778 3.585 1.00 62.50 185 VAL A N 1
ATOM 1466 C CA . VAL A 1 185 ? 4.527 -25.232 4.722 1.00 62.50 185 VAL A CA 1
ATOM 1467 C C . VAL A 1 185 ? 4.097 -24.550 6.026 1.00 62.50 185 VAL A C 1
ATOM 1469 O O . VAL A 1 185 ? 3.997 -25.217 7.058 1.00 62.50 185 VAL A O 1
ATOM 1472 N N . PHE A 1 186 ? 3.779 -23.252 6.003 1.00 55.06 186 PHE A N 1
ATOM 1473 C CA . PHE A 1 186 ? 3.277 -22.544 7.187 1.00 55.06 186 PHE A CA 1
ATOM 1474 C C . PHE A 1 186 ? 1.894 -23.040 7.640 1.00 55.06 186 PHE A C 1
ATO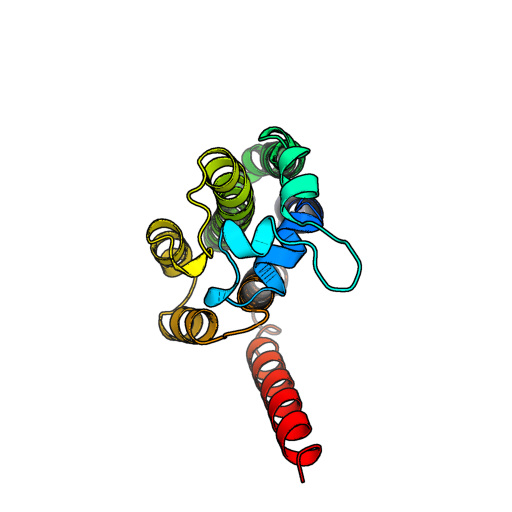M 1476 O O . PHE A 1 186 ? 1.672 -23.173 8.846 1.00 55.06 186 PHE A O 1
ATOM 1483 N N . LYS A 1 187 ? 0.988 -23.386 6.712 1.00 61.69 187 LYS A N 1
ATOM 1484 C CA . LYS A 1 187 ? -0.297 -24.036 7.038 1.00 61.69 187 LYS A CA 1
ATOM 1485 C C . LYS A 1 187 ? -0.102 -25.427 7.647 1.00 61.69 187 LYS A C 1
ATOM 1487 O O . LYS A 1 187 ? -0.657 -25.697 8.710 1.00 61.69 187 LYS A O 1
ATOM 1492 N N . PHE A 1 188 ? 0.755 -26.262 7.056 1.00 56.25 188 PHE A N 1
ATOM 1493 C CA . PHE A 1 188 ? 1.045 -27.612 7.558 1.00 56.25 188 PHE A CA 1
ATOM 1494 C C . PHE A 1 188 ? 1.649 -27.608 8.976 1.00 56.25 188 PHE A C 1
ATOM 1496 O O . PHE A 1 188 ? 1.312 -28.448 9.812 1.00 56.25 188 PHE A O 1
ATOM 1503 N N . ASN A 1 189 ? 2.500 -26.628 9.296 1.00 47.91 189 ASN A N 1
ATOM 1504 C CA . ASN A 1 189 ? 3.088 -26.476 10.635 1.00 47.91 189 ASN A CA 1
ATOM 1505 C C . ASN A 1 189 ? 2.077 -26.013 11.700 1.00 47.91 189 ASN A C 1
ATOM 1507 O O . ASN A 1 189 ? 2.275 -26.242 12.894 1.00 47.91 189 ASN A O 1
ATOM 1511 N N . LYS A 1 190 ? 0.999 -25.341 11.283 1.00 51.34 190 LYS A N 1
ATOM 1512 C CA . LYS A 1 190 ? -0.075 -24.887 12.175 1.00 51.34 190 LYS A CA 1
ATOM 1513 C C . LYS A 1 190 ? -1.027 -26.034 12.527 1.00 51.34 190 LYS A C 1
ATOM 1515 O O . LYS A 1 190 ? -1.500 -26.096 13.655 1.00 51.34 190 LYS A O 1
ATOM 1520 N N . GLU A 1 191 ? -1.238 -26.961 11.594 1.00 54.62 191 GLU A N 1
ATOM 1521 C CA . GLU A 1 191 ? -2.035 -28.179 11.797 1.00 54.62 191 GLU A CA 1
ATOM 1522 C C . GLU A 1 191 ? -1.283 -29.242 12.614 1.00 54.62 191 GLU A C 1
ATOM 1524 O O . GLU A 1 191 ? -1.876 -29.899 13.463 1.00 54.62 191 GLU A O 1
ATOM 1529 N N . SER A 1 192 ? 0.038 -29.363 12.446 1.00 51.03 192 SER A N 1
ATOM 1530 C CA . SER A 1 192 ? 0.856 -30.352 13.171 1.00 51.03 192 SER A CA 1
ATOM 1531 C C . SER A 1 192 ? 1.257 -29.947 14.599 1.00 51.03 192 SER A C 1
ATOM 1533 O O . SER A 1 192 ? 1.660 -30.805 15.377 1.00 51.03 192 SER A O 1
ATOM 1535 N N . LYS A 1 193 ? 1.107 -28.671 14.986 1.00 48.16 193 LYS A N 1
ATOM 1536 C CA . LYS A 1 193 ? 1.255 -28.199 16.382 1.00 48.16 193 LYS A CA 1
ATOM 1537 C C . LYS A 1 193 ? -0.069 -28.111 17.156 1.00 48.16 193 LYS A C 1
ATOM 1539 O O . LYS A 1 193 ? -0.059 -27.708 18.317 1.00 48.16 193 LYS A O 1
ATOM 1544 N N . GLY A 1 194 ? -1.188 -28.441 16.508 1.00 49.12 194 GLY A N 1
ATOM 1545 C CA . GLY A 1 194 ? -2.523 -28.515 17.109 1.00 49.12 194 GLY A CA 1
ATOM 1546 C C . GLY A 1 194 ? -2.992 -29.941 17.426 1.00 49.12 194 GLY A C 1
ATOM 1547 O O . GLY A 1 194 ? -4.172 -30.111 17.725 1.00 49.12 194 GLY A O 1
ATOM 1548 N N . ALA A 1 195 ? -2.099 -30.935 17.334 1.00 43.47 195 ALA A N 1
ATOM 1549 C CA . ALA A 1 195 ? -2.340 -32.345 17.648 1.00 43.47 195 ALA A CA 1
ATOM 1550 C C . ALA A 1 195 ? -1.536 -32.783 18.879 1.00 43.47 195 ALA A C 1
ATOM 1552 O O . ALA A 1 195 ? -0.371 -32.337 19.005 1.00 43.47 195 ALA A O 1
#

Radius of gyration: 18.42 Å; Cα contacts (8 Å, |Δi|>4): 176; chains: 1; bounding box: 38×47×50 Å

Sequence (195 aa):
MSAKRLEAIEQLWKACLVIRESIPTPISMILTILPEEYVTMDYLNTPNPKGIEFGKELSKLDIRSVSPALEATKPIEQLRPFIPTDLYTLYKTYTGVIVGAVFNTITKYEKGTVTHWKNEEPMKKLLSGVLTEKEIDHIYGLTFESFKTLLDLMELKIIECINRNTVGPGTTSNSLEELLKLEAVFKFNKESKGA

Secondary structure (DSSP, 8-state):
--HHHHHHHHHHHHHHHHHHHTS-HHHHHHHHTS-GGG-SHHHHHSPPTT---HHHHHTT--GGGGHHHHHHHHHHHHHGGGS-HHHHHHHHHHHHHHHHHHHHHHHHHHTT----GGG-HHHHHHHTTTS-HHHHHHHHH-SSSHHHHHHHHHHHHHHHHHHHHHS-TTS-SSHHHHHHHHHHHHHHHHHHT--

pLDDT: mean 87.56, std 14.27, range [43.47, 98.38]